Protein AF-A0A1V6TM60-F1 (afdb_monomer_lite)

Foldseek 3Di:
DQQQEQDPLCVPDPVSVVVSVVFKDFDDPVLCVPQWFAFDWDWPVPPDNDPIGMDRAEPDEQEAPDDPPGDIDGDDLDIDPLSNSLSVRVSHDDAYEYEPVVLPDPSDDPVSSVVSVVSGPHYWYWDDKDWAFDDPVLLVVLVLFDDDDPATEEEEEQVPVVSVVSVVVSSVVVQVVVVVVVVVPDPDDDPDDDPPPDDDDDDDDDPHTRTYIYTYTDD

Radius of gyration: 20.43 Å; chains: 1; bounding box: 42×54×55 Å

pLDDT: mean 70.81, std 20.9, range [24.59, 94.81]

Secondary structure (DSSP, 8-state):
--TTSPPGGGGT-HHHHHHHHTTEEPPPGGGGTTPPPPPPEE-TT-S---SS--EETTT---EE---TTS--EE--SSS-HHHHHHHHHHT-SSPPEEEHHHHTSTTS-HHHHHHHHHH-S--EEEEEEEEEEE-HHHHHHH----EETTEEEEEEETT-HHHHHHHHHHHHHHHHHHHHHHHTT--S------SS----------TT-EEEEEEEEE-

Sequence (219 aa):
MQNGLPPVITRVCQESRNIAFESGRIPPEDFYDDLPDDVDWMCATIDDVPDRFWIDFKRGSALLNWLPHYEAIYESCSGSSLAVFAWQSRQVVGTPSIMGGWFSQDYDPEKERFDVLYQMPSCWVIMHVFIIHASSRETAQSGLFGLLGDAPVQILPLSDQEKINAIYKFADQLSSSDCLERLSQNHSTCNSKTILSTKRDRKGYCRQCIRLLCFVFVY

Organism: NCBI:txid303698

Structure (mmCIF, N/CA/C/O backbone):
data_AF-A0A1V6TM60-F1
#
_entry.id   AF-A0A1V6TM60-F1
#
loop_
_atom_site.group_PDB
_atom_site.id
_atom_site.type_symbol
_atom_site.label_atom_id
_atom_site.label_alt_id
_atom_site.label_comp_id
_atom_site.label_asym_id
_atom_site.label_entity_id
_atom_site.label_seq_id
_atom_site.pdbx_PDB_ins_code
_atom_site.Cartn_x
_atom_site.Cartn_y
_atom_site.Cartn_z
_atom_site.occupancy
_atom_site.B_iso_or_equiv
_atom_site.auth_seq_id
_atom_site.auth_comp_id
_atom_site.auth_asym_id
_atom_site.auth_atom_id
_atom_site.pdbx_PDB_model_num
ATOM 1 N N . MET A 1 1 ? 13.016 -0.263 13.537 1.00 37.91 1 MET A N 1
ATOM 2 C CA . MET A 1 1 ? 12.183 -1.469 13.312 1.00 37.91 1 MET A CA 1
ATOM 3 C C . MET A 1 1 ? 12.573 -1.947 11.924 1.00 37.91 1 MET A C 1
ATOM 5 O O . MET A 1 1 ? 12.373 -1.188 10.992 1.00 37.91 1 MET A O 1
ATOM 9 N N . GLN A 1 2 ? 13.262 -3.083 11.779 1.00 52.88 2 GLN A N 1
ATOM 10 C CA . GLN A 1 2 ? 13.742 -3.529 10.461 1.00 52.88 2 GLN A CA 1
ATOM 11 C C . GLN A 1 2 ? 12.601 -4.237 9.718 1.00 52.88 2 GLN A C 1
ATOM 13 O O . GLN A 1 2 ? 12.445 -5.451 9.823 1.00 52.88 2 GLN A O 1
ATOM 18 N N . ASN A 1 3 ? 11.778 -3.462 9.007 1.00 62.16 3 ASN A N 1
ATOM 19 C CA . ASN A 1 3 ? 10.611 -3.970 8.271 1.00 62.16 3 ASN A CA 1
ATOM 20 C C . ASN A 1 3 ? 10.981 -4.832 7.049 1.00 62.16 3 ASN A C 1
ATOM 22 O O . ASN A 1 3 ? 10.112 -5.499 6.503 1.00 62.16 3 ASN A O 1
ATOM 26 N N . GLY A 1 4 ? 12.256 -4.848 6.644 1.00 71.44 4 GLY A N 1
ATOM 27 C CA . GLY A 1 4 ? 12.755 -5.688 5.550 1.00 71.44 4 GLY A CA 1
ATOM 28 C C . GLY A 1 4 ? 13.088 -7.130 5.947 1.00 71.44 4 GLY A C 1
ATOM 29 O O . GLY A 1 4 ? 13.439 -7.927 5.085 1.00 71.44 4 GLY A O 1
ATOM 30 N N . LEU A 1 5 ? 13.006 -7.500 7.229 1.00 81.88 5 LEU A N 1
ATOM 31 C CA . LEU A 1 5 ? 13.300 -8.864 7.678 1.00 81.88 5 LEU A CA 1
ATOM 32 C C . LEU A 1 5 ? 12.061 -9.774 7.637 1.00 81.88 5 LEU A C 1
ATOM 34 O O . LEU A 1 5 ? 10.934 -9.280 7.696 1.00 81.88 5 LEU A O 1
ATOM 38 N N . PRO A 1 6 ? 12.246 -11.112 7.619 1.00 85.75 6 PRO A N 1
ATOM 39 C CA . PRO A 1 6 ? 11.135 -12.042 7.769 1.00 85.75 6 PRO A CA 1
ATOM 40 C C . PRO A 1 6 ? 10.302 -11.726 9.022 1.00 85.75 6 PRO A C 1
ATOM 42 O O . PRO A 1 6 ? 10.875 -11.376 10.065 1.00 85.75 6 PRO A O 1
ATOM 45 N N . PRO A 1 7 ? 8.967 -11.892 8.970 1.00 85.56 7 PRO A N 1
ATOM 46 C CA . PRO A 1 7 ? 8.091 -11.541 10.080 1.00 85.56 7 PRO A CA 1
ATOM 47 C C . PRO A 1 7 ? 8.461 -12.331 11.338 1.00 85.56 7 PRO A C 1
ATOM 49 O O . PRO A 1 7 ? 8.860 -13.494 11.256 1.00 85.56 7 PRO A O 1
ATOM 52 N N . VAL A 1 8 ? 8.292 -11.726 12.520 1.00 86.94 8 VAL A N 1
ATOM 53 C CA . VAL A 1 8 ? 8.709 -12.302 13.819 1.00 86.94 8 VAL A CA 1
ATOM 54 C C . VAL A 1 8 ? 8.177 -13.724 14.034 1.00 86.94 8 VAL A C 1
ATOM 56 O O . VAL A 1 8 ? 8.869 -14.560 14.614 1.00 86.94 8 VAL A O 1
ATOM 59 N N . ILE A 1 9 ? 6.991 -14.031 13.498 1.00 85.81 9 ILE A N 1
ATOM 60 C CA . ILE A 1 9 ? 6.360 -15.356 13.571 1.00 85.81 9 ILE A CA 1
ATOM 61 C C . ILE A 1 9 ? 7.250 -16.489 13.017 1.00 85.81 9 ILE A C 1
ATOM 63 O O . ILE A 1 9 ? 7.205 -17.609 13.522 1.00 85.81 9 ILE A O 1
ATOM 67 N N . THR A 1 10 ? 8.148 -16.191 12.069 1.00 88.56 10 THR A N 1
ATOM 68 C CA . THR A 1 10 ? 9.129 -17.147 11.508 1.00 88.56 10 THR A CA 1
ATOM 69 C C . THR A 1 10 ? 10.135 -17.674 12.540 1.00 88.56 10 THR A C 1
ATOM 71 O O . THR A 1 10 ? 10.786 -18.703 12.319 1.00 88.56 10 THR A O 1
ATOM 74 N N . ARG A 1 11 ? 10.282 -16.980 13.675 1.00 89.50 11 ARG A N 1
ATOM 75 C CA . ARG A 1 11 ? 11.230 -17.312 14.748 1.00 89.50 11 ARG A CA 1
ATOM 76 C C . ARG A 1 11 ? 10.605 -18.139 15.873 1.00 89.50 11 ARG A C 1
ATOM 78 O O . ARG A 1 11 ? 11.338 -18.594 16.740 1.00 89.50 11 ARG A O 1
ATOM 85 N N . VAL A 1 12 ? 9.286 -18.345 15.861 1.00 92.69 12 VAL A N 1
ATOM 86 C CA . VAL A 1 12 ? 8.558 -18.990 16.968 1.00 92.69 12 VAL A CA 1
ATOM 87 C C . VAL A 1 12 ? 8.724 -20.512 16.947 1.00 92.69 12 VAL A C 1
ATOM 89 O O . VAL A 1 12 ? 9.211 -21.095 17.910 1.00 92.69 12 VAL A O 1
ATOM 92 N N . CYS A 1 13 ? 8.339 -21.167 15.851 1.00 93.88 13 CYS A N 1
ATOM 93 C CA . CYS A 1 13 ? 8.455 -22.616 15.678 1.00 93.88 13 CYS A CA 1
ATOM 94 C C . CYS A 1 13 ? 8.576 -22.983 14.191 1.00 93.88 13 CYS A C 1
ATOM 96 O O . CYS A 1 13 ? 8.426 -22.130 13.313 1.00 93.88 13 CYS A O 1
ATOM 98 N N . GLN A 1 14 ? 8.862 -24.256 13.902 1.00 92.81 14 GLN A N 1
ATOM 99 C CA . GLN A 1 14 ? 9.009 -24.741 12.527 1.00 92.81 14 GLN A CA 1
ATOM 100 C C . GLN A 1 14 ? 7.717 -24.592 11.714 1.00 92.81 14 GLN A C 1
ATOM 102 O O . GLN A 1 14 ? 7.779 -24.213 10.552 1.00 92.81 14 GLN A O 1
ATOM 107 N N . GLU A 1 15 ? 6.559 -24.856 12.317 1.00 94.81 15 GLU A N 1
ATOM 108 C CA . GLU A 1 15 ? 5.266 -24.787 11.630 1.00 94.81 15 GLU A CA 1
ATOM 109 C C . GLU A 1 15 ? 4.930 -23.352 11.215 1.00 94.81 15 GLU A C 1
ATOM 111 O O . GLU A 1 15 ? 4.738 -23.080 10.035 1.00 94.81 15 GLU A O 1
ATOM 116 N N . SER A 1 16 ? 5.011 -22.403 12.151 1.00 91.44 16 SER A N 1
ATOM 117 C CA . SER A 1 16 ? 4.873 -20.967 11.881 1.00 91.44 16 SER A CA 1
ATOM 118 C C . SER A 1 16 ? 5.834 -20.461 10.807 1.00 91.44 16 SER A C 1
ATOM 120 O O . SER A 1 16 ? 5.474 -19.621 9.981 1.00 91.44 16 SER A O 1
ATOM 122 N N . ARG A 1 17 ? 7.068 -20.975 10.809 1.00 92.75 17 ARG A N 1
ATOM 123 C CA . ARG A 1 17 ? 8.041 -20.682 9.761 1.00 92.75 17 ARG A CA 1
ATOM 124 C C . ARG A 1 17 ? 7.557 -21.214 8.421 1.00 92.75 17 ARG A C 1
ATOM 126 O O . ARG A 1 17 ? 7.477 -20.435 7.486 1.00 92.75 17 ARG A O 1
ATOM 133 N N . ASN A 1 18 ? 7.186 -22.487 8.332 1.00 92.56 18 ASN A N 1
ATOM 134 C CA . ASN A 1 18 ? 6.694 -23.073 7.088 1.00 92.56 18 ASN A CA 1
ATOM 135 C C . ASN A 1 18 ? 5.533 -22.248 6.511 1.00 92.56 18 ASN A C 1
ATOM 137 O O . ASN A 1 18 ? 5.613 -21.863 5.351 1.00 92.56 18 ASN A O 1
ATOM 141 N N . ILE A 1 19 ? 4.554 -21.861 7.338 1.00 91.06 19 ILE A N 1
ATOM 142 C CA . ILE A 1 19 ? 3.425 -21.016 6.917 1.00 91.06 19 ILE A CA 1
ATOM 143 C C . ILE A 1 19 ? 3.886 -19.662 6.362 1.00 91.06 19 ILE A C 1
ATOM 145 O O . ILE A 1 19 ? 3.432 -19.243 5.303 1.00 91.06 19 ILE A O 1
ATOM 149 N N . ALA A 1 20 ? 4.795 -18.958 7.042 1.00 90.38 20 ALA A N 1
ATOM 150 C CA . ALA A 1 20 ? 5.298 -17.679 6.538 1.00 90.38 20 ALA A CA 1
ATOM 151 C C . ALA A 1 20 ? 6.069 -17.839 5.212 1.00 90.38 20 ALA A C 1
ATOM 153 O O . ALA A 1 20 ? 5.946 -17.009 4.313 1.00 90.38 20 ALA A O 1
ATOM 154 N N . PHE A 1 21 ? 6.833 -18.924 5.070 1.00 92.88 21 PHE A N 1
ATOM 155 C CA . PHE A 1 21 ? 7.609 -19.221 3.864 1.00 92.88 21 PHE A CA 1
ATOM 156 C C . PHE A 1 21 ? 6.763 -19.779 2.700 1.00 92.88 21 PHE A C 1
ATOM 158 O O . PHE A 1 21 ? 7.248 -19.843 1.572 1.00 92.88 21 PHE A O 1
ATOM 165 N N . GLU A 1 22 ? 5.490 -20.135 2.917 1.00 92.31 22 GLU A N 1
ATOM 166 C CA . GLU A 1 22 ? 4.558 -20.479 1.830 1.00 92.31 22 GLU A CA 1
ATOM 167 C C . GLU A 1 22 ? 4.214 -19.281 0.935 1.00 92.31 22 GLU A C 1
ATOM 169 O O . GLU A 1 22 ? 3.792 -19.466 -0.216 1.00 92.31 22 GLU A O 1
ATOM 174 N N . SER A 1 23 ? 4.316 -18.061 1.469 1.00 90.44 23 SER A N 1
ATOM 175 C CA . SER A 1 23 ? 3.951 -16.827 0.772 1.00 90.44 23 SER A CA 1
ATOM 176 C C . SER A 1 23 ? 5.108 -15.853 0.615 1.00 90.44 23 SER A C 1
ATOM 178 O O . SER A 1 23 ? 5.132 -15.136 -0.386 1.00 90.44 23 SER A O 1
ATOM 180 N N . GLY A 1 24 ? 6.072 -15.847 1.539 1.00 92.81 24 GLY A N 1
ATOM 181 C CA . GLY A 1 24 ? 7.194 -14.925 1.480 1.00 92.81 24 GLY A CA 1
ATOM 182 C C . GLY A 1 24 ? 8.575 -15.560 1.503 1.00 92.81 24 GLY A C 1
ATOM 183 O O . GLY A 1 24 ? 8.768 -16.705 1.908 1.00 92.81 24 GLY A O 1
ATOM 184 N N . ARG A 1 25 ? 9.551 -14.792 1.024 1.00 92.75 25 ARG A N 1
ATOM 185 C CA . ARG A 1 25 ? 10.982 -15.117 1.066 1.00 92.75 25 ARG A CA 1
ATOM 186 C C . ARG A 1 25 ? 11.809 -13.853 0.864 1.00 92.75 25 ARG A C 1
ATOM 188 O O . ARG A 1 25 ? 11.299 -12.848 0.379 1.00 92.75 25 ARG A O 1
ATOM 195 N N . ILE A 1 26 ? 13.092 -13.929 1.200 1.00 91.12 26 ILE A N 1
ATOM 196 C CA . ILE A 1 26 ? 14.086 -12.983 0.684 1.00 91.12 26 ILE A CA 1
ATOM 197 C C . ILE A 1 26 ? 14.436 -13.457 -0.736 1.00 91.12 26 ILE A C 1
ATOM 199 O O . ILE A 1 26 ? 14.842 -14.617 -0.876 1.00 91.12 26 ILE A O 1
ATOM 203 N N . PRO A 1 27 ? 14.225 -12.642 -1.783 1.00 91.25 27 PRO A N 1
ATOM 204 C CA . PRO A 1 27 ? 14.571 -13.026 -3.146 1.00 91.25 27 PRO A CA 1
ATOM 205 C C . PRO A 1 27 ? 16.082 -13.262 -3.327 1.00 91.25 27 PRO A C 1
ATOM 207 O O . PRO A 1 27 ? 16.893 -12.713 -2.571 1.00 91.25 27 PRO A O 1
ATOM 210 N N . PRO A 1 28 ? 16.477 -14.098 -4.303 1.00 91.12 28 PRO A N 1
ATOM 211 C CA . PRO A 1 28 ? 17.874 -14.210 -4.715 1.00 91.12 28 PRO A CA 1
ATOM 212 C C . PRO A 1 28 ? 18.365 -12.905 -5.371 1.00 91.12 28 PRO A C 1
ATOM 214 O O . PRO A 1 28 ? 17.596 -11.973 -5.566 1.00 91.12 28 PRO A O 1
ATOM 217 N N . GLU A 1 29 ? 19.663 -12.808 -5.649 1.00 88.81 29 GLU A N 1
ATOM 218 C CA . GLU A 1 29 ? 20.294 -11.573 -6.146 1.00 88.81 29 GLU A CA 1
ATOM 219 C C . GLU A 1 29 ? 19.827 -11.179 -7.549 1.00 88.81 29 GLU A C 1
ATOM 221 O O . GLU A 1 29 ? 19.481 -10.028 -7.777 1.00 88.81 29 GLU A O 1
ATOM 226 N N . ASP A 1 30 ? 19.714 -12.169 -8.432 1.00 91.38 30 ASP A N 1
ATOM 227 C CA . ASP A 1 30 ? 19.253 -12.043 -9.819 1.00 91.38 30 ASP A CA 1
ATOM 228 C C . ASP A 1 30 ? 17.802 -11.558 -9.936 1.00 91.38 30 ASP A C 1
ATOM 230 O O . ASP A 1 30 ? 17.375 -11.077 -10.982 1.00 91.38 30 ASP A O 1
ATOM 234 N N . PHE A 1 31 ? 17.026 -11.642 -8.851 1.00 91.31 31 PHE A N 1
ATOM 235 C CA . PHE A 1 31 ? 15.686 -11.065 -8.798 1.00 91.31 31 PHE A CA 1
ATOM 236 C C . PHE A 1 31 ? 15.689 -9.546 -8.995 1.00 91.31 31 PHE A C 1
ATOM 238 O O . PHE A 1 31 ? 14.677 -9.002 -9.418 1.00 91.31 31 PHE A O 1
ATOM 245 N N . TYR A 1 32 ? 16.789 -8.870 -8.662 1.00 89.12 32 TYR A N 1
ATOM 246 C CA . TYR A 1 32 ? 16.905 -7.416 -8.722 1.00 89.12 32 TYR A CA 1
ATOM 247 C C . TYR A 1 32 ? 17.620 -6.929 -9.992 1.00 89.12 32 TYR A C 1
ATOM 249 O O . TYR A 1 32 ? 17.844 -5.731 -10.128 1.00 89.12 32 TYR A O 1
ATOM 257 N N . ASP A 1 33 ? 17.954 -7.822 -10.932 1.00 90.44 33 ASP A N 1
ATOM 258 C CA . ASP A 1 33 ? 18.679 -7.473 -12.164 1.00 90.44 33 ASP A CA 1
ATOM 259 C C . ASP A 1 33 ? 17.901 -6.494 -13.064 1.00 90.44 33 ASP A C 1
ATOM 261 O O . ASP A 1 33 ? 18.501 -5.762 -13.852 1.00 90.44 33 ASP A O 1
ATOM 265 N N . ASP A 1 34 ? 16.568 -6.479 -12.965 1.00 90.44 34 ASP A N 1
ATOM 266 C CA . ASP A 1 34 ? 15.678 -5.572 -13.697 1.00 90.44 34 ASP A CA 1
ATOM 267 C C . ASP A 1 34 ? 15.100 -4.442 -12.825 1.00 90.44 34 ASP A C 1
ATOM 269 O O . ASP A 1 34 ? 14.206 -3.717 -13.276 1.00 90.44 34 ASP A O 1
ATOM 273 N N . LEU A 1 35 ? 15.597 -4.284 -11.591 1.00 90.06 35 LEU A N 1
ATOM 274 C CA . LEU A 1 35 ? 15.213 -3.193 -10.701 1.00 90.06 35 LEU A CA 1
ATOM 275 C C . LEU A 1 35 ? 15.661 -1.853 -11.318 1.00 90.06 35 LEU A C 1
ATOM 277 O O . LEU A 1 35 ? 16.852 -1.678 -11.583 1.00 90.06 35 LEU A O 1
ATOM 281 N N . PRO A 1 36 ? 14.745 -0.893 -11.545 1.00 89.12 36 PRO A N 1
ATOM 282 C CA . PRO A 1 36 ? 15.122 0.444 -11.992 1.00 89.12 36 PRO A CA 1
ATOM 283 C C . PRO A 1 36 ? 15.988 1.164 -10.956 1.00 89.12 36 PRO A C 1
ATOM 285 O O . PRO A 1 36 ? 15.847 0.923 -9.758 1.00 89.12 36 PRO A O 1
ATOM 288 N N . ASP A 1 37 ? 16.815 2.106 -11.410 1.00 87.00 37 ASP A N 1
ATOM 289 C CA . ASP A 1 37 ? 17.551 2.988 -10.506 1.00 87.00 37 ASP A CA 1
ATOM 290 C C . ASP A 1 37 ? 16.563 3.773 -9.628 1.00 87.00 37 ASP A C 1
ATOM 292 O O . ASP A 1 37 ? 15.721 4.526 -10.135 1.00 87.00 37 ASP A O 1
ATOM 296 N N . ASP A 1 38 ? 16.654 3.590 -8.309 1.00 83.06 38 ASP A N 1
ATOM 297 C CA . ASP A 1 38 ? 15.879 4.383 -7.357 1.00 83.06 38 ASP A CA 1
ATOM 298 C C . ASP A 1 38 ? 16.459 5.797 -7.256 1.00 83.06 38 ASP A C 1
ATOM 300 O O . ASP A 1 38 ? 17.639 6.040 -7.524 1.00 83.06 38 ASP A O 1
ATOM 304 N N . VAL A 1 39 ? 15.614 6.737 -6.850 1.00 79.00 39 VAL A N 1
ATOM 305 C CA . VAL A 1 39 ? 16.086 8.051 -6.411 1.00 79.00 39 VAL A CA 1
ATOM 306 C C . VAL A 1 39 ? 16.901 7.898 -5.135 1.00 79.00 39 VAL A C 1
ATOM 308 O O . VAL A 1 39 ? 16.674 6.987 -4.345 1.00 79.00 39 VAL A O 1
ATOM 311 N N . ASP A 1 40 ? 17.847 8.799 -4.904 1.00 78.12 40 ASP A N 1
ATOM 312 C CA . ASP A 1 40 ? 18.541 8.819 -3.619 1.00 78.12 40 ASP A CA 1
ATOM 313 C C . ASP A 1 40 ? 17.594 9.427 -2.583 1.00 78.12 40 ASP A C 1
ATOM 315 O O . ASP A 1 40 ? 17.155 10.577 -2.729 1.00 78.12 40 ASP A O 1
ATOM 319 N N . TRP A 1 41 ? 17.215 8.647 -1.573 1.00 76.25 41 TRP A N 1
ATOM 320 C CA . TRP A 1 41 ? 16.312 9.100 -0.525 1.00 76.25 41 TRP A CA 1
ATOM 321 C C . TRP A 1 41 ? 16.706 8.571 0.843 1.00 76.25 41 TRP A C 1
ATOM 323 O O . TRP A 1 41 ? 17.168 7.444 1.012 1.00 76.25 41 TRP A O 1
ATOM 333 N N . MET A 1 42 ? 16.447 9.392 1.856 1.00 68.44 42 MET A N 1
ATOM 334 C CA . MET A 1 42 ? 16.640 9.032 3.253 1.00 68.44 42 MET A CA 1
ATOM 335 C C . MET A 1 42 ? 15.312 9.055 4.000 1.00 68.44 42 MET A C 1
ATOM 337 O O . MET A 1 42 ? 14.474 9.941 3.815 1.00 68.44 42 MET A O 1
ATOM 341 N N . CYS A 1 43 ? 15.127 8.103 4.914 1.00 67.00 43 CYS A N 1
ATOM 342 C CA . CYS A 1 43 ? 14.002 8.104 5.841 1.00 67.00 43 CYS A CA 1
ATOM 343 C C . CYS A 1 43 ? 14.469 7.794 7.258 1.00 67.00 43 CYS A C 1
ATOM 345 O O . CYS A 1 43 ? 15.155 6.808 7.503 1.00 67.00 43 CYS A O 1
ATOM 347 N N . ALA A 1 44 ? 13.980 8.574 8.223 1.00 61.28 44 ALA A N 1
ATOM 348 C CA . ALA A 1 44 ? 14.315 8.451 9.644 1.00 61.28 44 ALA A CA 1
ATOM 349 C C . ALA A 1 44 ? 13.903 7.116 10.305 1.00 61.28 44 ALA A C 1
ATOM 351 O O . ALA A 1 44 ? 14.058 6.954 11.515 1.00 61.28 44 ALA A O 1
ATOM 352 N N . THR A 1 45 ? 13.295 6.189 9.560 1.00 57.44 45 THR A N 1
ATOM 353 C CA . THR A 1 45 ? 12.897 4.866 10.068 1.00 57.44 45 THR A CA 1
ATOM 354 C C . THR A 1 45 ? 13.729 3.721 9.509 1.00 57.44 45 THR A C 1
ATOM 356 O O . THR A 1 45 ? 13.577 2.591 9.987 1.00 57.44 45 THR A O 1
ATOM 359 N N . ILE A 1 46 ? 14.612 4.006 8.550 1.00 60.12 46 ILE A N 1
ATOM 360 C CA . ILE A 1 46 ? 15.463 3.017 7.906 1.00 60.12 46 ILE A CA 1
ATOM 361 C C . ILE A 1 46 ? 16.913 3.492 8.022 1.00 60.12 46 ILE A C 1
ATOM 363 O O . ILE A 1 46 ? 17.411 4.205 7.164 1.00 60.12 46 ILE A O 1
ATOM 367 N N . ASP A 1 47 ? 17.565 3.109 9.121 1.00 52.09 47 ASP A N 1
ATOM 368 C CA . ASP A 1 47 ? 18.987 3.408 9.354 1.00 52.09 47 ASP A CA 1
ATOM 369 C C . ASP A 1 47 ? 19.921 2.467 8.563 1.00 52.09 47 ASP A C 1
ATOM 371 O O . ASP A 1 47 ? 21.083 2.791 8.372 1.00 52.09 47 ASP A O 1
ATOM 375 N N . ASP A 1 48 ? 19.404 1.329 8.083 1.00 53.38 48 ASP A N 1
ATOM 376 C CA . ASP A 1 48 ? 20.090 0.349 7.234 1.00 53.38 48 ASP A CA 1
ATOM 377 C C . ASP A 1 48 ? 19.016 -0.341 6.377 1.00 53.38 48 ASP A C 1
ATOM 379 O O . ASP A 1 48 ? 18.273 -1.193 6.886 1.00 53.38 48 ASP A O 1
ATOM 383 N N . VAL A 1 49 ? 18.864 0.036 5.103 1.00 54.09 49 VAL A N 1
ATOM 384 C CA . VAL A 1 49 ? 18.088 -0.788 4.163 1.00 54.09 49 VAL A CA 1
ATOM 385 C C . VAL A 1 49 ? 18.947 -2.032 3.926 1.00 54.09 49 VAL A C 1
ATOM 387 O O . VAL A 1 49 ? 20.040 -1.892 3.385 1.00 54.09 49 VAL A O 1
ATOM 390 N N . PRO A 1 50 ? 18.549 -3.247 4.342 1.00 56.78 50 PRO A N 1
ATOM 391 C CA . PRO A 1 50 ? 19.262 -4.420 3.864 1.00 56.78 50 PRO A CA 1
ATOM 392 C C . PRO A 1 50 ? 19.113 -4.465 2.340 1.00 56.78 50 PRO A C 1
ATOM 394 O O . PRO A 1 50 ? 17.991 -4.339 1.850 1.00 56.78 50 PRO A O 1
ATOM 397 N N . ASP A 1 51 ? 20.210 -4.716 1.614 1.00 65.19 51 ASP A N 1
ATOM 398 C CA . ASP A 1 51 ? 20.236 -4.856 0.142 1.00 65.19 51 ASP A CA 1
ATOM 399 C C . ASP A 1 51 ? 19.165 -5.826 -0.391 1.00 65.19 51 ASP A C 1
ATOM 401 O O . ASP A 1 51 ? 18.838 -5.843 -1.573 1.00 65.19 51 ASP A O 1
ATOM 405 N N . ARG A 1 52 ? 18.615 -6.675 0.489 1.00 74.81 52 ARG A N 1
ATOM 406 C CA . ARG A 1 52 ? 17.518 -7.592 0.202 1.00 74.81 52 ARG A CA 1
ATOM 407 C C . ARG A 1 52 ? 16.492 -7.552 1.320 1.00 74.81 52 ARG A C 1
ATOM 409 O O . ARG A 1 52 ? 16.820 -7.704 2.499 1.00 74.81 52 ARG A O 1
ATOM 416 N N . PHE A 1 53 ? 15.231 -7.438 0.934 1.00 84.38 53 PHE A N 1
ATOM 417 C CA . PHE A 1 53 ? 14.102 -7.435 1.852 1.00 84.38 53 PHE A CA 1
ATOM 418 C C . PHE A 1 53 ? 13.203 -8.650 1.630 1.00 84.38 53 PHE A C 1
ATOM 420 O O . PHE A 1 53 ? 13.100 -9.207 0.539 1.00 84.38 53 PHE A O 1
ATOM 427 N N . TRP A 1 54 ? 12.549 -9.082 2.704 1.00 88.75 54 TRP A N 1
ATOM 428 C CA . TRP A 1 54 ? 11.504 -10.089 2.662 1.00 88.75 54 TRP A CA 1
ATOM 429 C C . TRP A 1 54 ? 10.306 -9.574 1.863 1.00 88.75 54 TRP A C 1
ATOM 431 O O . TRP A 1 54 ? 9.737 -8.533 2.189 1.00 88.75 54 TRP A O 1
ATOM 441 N N . ILE A 1 55 ? 9.883 -10.341 0.860 1.00 90.31 55 ILE A N 1
ATOM 442 C CA . ILE A 1 55 ? 8.686 -10.066 0.063 1.00 90.31 55 ILE A CA 1
ATOM 443 C C . ILE A 1 55 ? 7.677 -11.175 0.326 1.00 90.31 55 ILE A C 1
ATOM 445 O O . ILE A 1 55 ? 8.012 -12.350 0.193 1.00 90.31 55 ILE A O 1
ATOM 449 N N . ASP A 1 56 ? 6.441 -10.808 0.676 1.00 91.62 56 ASP A N 1
ATOM 450 C CA . ASP A 1 56 ? 5.295 -11.719 0.629 1.00 91.62 56 ASP A CA 1
ATOM 451 C C . ASP A 1 56 ? 4.596 -11.572 -0.727 1.00 91.62 56 ASP A C 1
ATOM 453 O O . ASP A 1 56 ? 3.870 -10.612 -0.970 1.00 91.62 56 ASP A O 1
ATOM 457 N N . PHE A 1 57 ? 4.806 -12.535 -1.618 1.00 91.62 57 PHE A N 1
ATOM 458 C CA . PHE A 1 57 ? 4.310 -12.485 -2.994 1.00 91.62 57 PHE A CA 1
ATOM 459 C C . PHE A 1 57 ? 2.788 -12.651 -3.076 1.00 91.62 57 PHE A C 1
ATOM 461 O O . PHE A 1 57 ? 2.164 -12.180 -4.021 1.00 91.62 57 PHE A O 1
ATOM 468 N N . LYS A 1 58 ? 2.168 -13.323 -2.096 1.00 90.81 58 LYS A N 1
ATOM 469 C CA . LYS A 1 58 ? 0.731 -13.647 -2.134 1.00 90.81 58 LYS A CA 1
ATOM 470 C C . LYS A 1 58 ? -0.134 -12.611 -1.430 1.00 90.81 58 LYS A C 1
ATOM 472 O O . LYS A 1 58 ? -1.336 -12.566 -1.680 1.00 90.81 58 LYS A O 1
ATOM 477 N N . ARG A 1 59 ? 0.442 -11.852 -0.500 1.00 86.62 59 ARG A N 1
ATOM 478 C CA . ARG A 1 59 ? -0.299 -10.942 0.387 1.00 86.62 59 ARG A CA 1
ATOM 479 C C . ARG A 1 59 ? 0.306 -9.549 0.469 1.00 86.62 59 ARG A C 1
ATOM 481 O O . ARG A 1 59 ? -0.351 -8.652 0.988 1.00 86.62 59 ARG A O 1
ATOM 488 N N . GLY A 1 60 ? 1.545 -9.376 0.018 1.00 87.19 60 GLY A N 1
ATOM 489 C CA . GLY A 1 60 ? 2.215 -8.086 0.023 1.00 87.19 60 GLY A CA 1
ATOM 490 C C . GLY A 1 60 ? 1.496 -7.078 -0.866 1.00 87.19 60 GLY A C 1
ATOM 491 O O . GLY A 1 60 ? 0.803 -7.445 -1.812 1.00 87.19 60 GLY A O 1
ATOM 492 N N . SER A 1 61 ? 1.676 -5.803 -0.550 1.00 87.06 61 SER A N 1
ATOM 493 C CA . SER A 1 61 ? 1.303 -4.678 -1.399 1.00 87.06 61 SER A CA 1
ATOM 494 C C . SER A 1 61 ? 2.462 -3.686 -1.399 1.00 87.06 61 SER A C 1
ATOM 496 O O . SER A 1 61 ? 3.160 -3.548 -0.390 1.00 87.06 61 SER A O 1
ATOM 498 N N . ALA A 1 62 ? 2.677 -3.029 -2.535 1.00 87.44 62 ALA A N 1
ATOM 499 C CA . ALA A 1 62 ? 3.618 -1.931 -2.651 1.00 87.44 62 ALA A CA 1
ATOM 500 C C . ALA A 1 62 ? 2.944 -0.636 -2.183 1.00 87.44 62 ALA A C 1
ATOM 502 O O . ALA A 1 62 ? 1.823 -0.316 -2.588 1.00 87.44 62 ALA A O 1
ATOM 503 N N . LEU A 1 63 ? 3.634 0.118 -1.329 1.00 84.56 63 LEU A N 1
ATOM 504 C CA . LEU A 1 63 ? 3.120 1.353 -0.744 1.00 84.56 63 LEU A CA 1
ATOM 505 C C . LEU A 1 63 ? 4.129 2.476 -0.974 1.00 84.56 63 LEU A C 1
ATOM 507 O O . LEU A 1 63 ? 5.247 2.396 -0.468 1.00 84.56 63 LEU A O 1
ATOM 511 N N . LEU A 1 64 ? 3.723 3.535 -1.675 1.00 82.69 64 LEU A N 1
ATOM 512 C CA . LEU A 1 64 ? 4.546 4.729 -1.862 1.00 82.69 64 LEU A CA 1
ATOM 513 C C . LEU A 1 64 ? 4.053 5.878 -0.967 1.00 82.69 64 LEU A C 1
ATOM 515 O O . LEU A 1 64 ? 2.962 6.424 -1.152 1.00 82.69 64 LEU A O 1
ATOM 519 N N . ASN A 1 65 ? 4.894 6.214 0.018 1.00 68.50 65 ASN A N 1
ATOM 520 C CA . ASN A 1 65 ? 4.803 7.334 0.968 1.00 68.50 65 ASN A CA 1
ATOM 521 C C . ASN A 1 65 ? 3.507 7.466 1.777 1.00 68.50 65 ASN A C 1
ATOM 523 O O . ASN A 1 65 ? 2.754 8.428 1.671 1.00 68.50 65 ASN A O 1
ATOM 527 N N . TRP A 1 66 ? 3.311 6.517 2.691 1.00 68.19 66 TRP A N 1
ATOM 528 C CA . TRP A 1 66 ? 2.107 6.354 3.513 1.00 68.19 66 TRP A CA 1
ATOM 529 C C . TRP A 1 66 ? 2.030 7.226 4.789 1.00 68.19 66 TRP A C 1
ATOM 531 O O . TRP A 1 66 ? 1.011 7.203 5.480 1.00 68.19 66 TRP A O 1
ATOM 541 N N . LEU A 1 67 ? 3.064 7.992 5.169 1.00 61.16 67 LEU A N 1
ATOM 542 C CA . LEU A 1 67 ? 3.070 8.680 6.474 1.00 61.16 67 LEU A CA 1
ATOM 543 C C . LEU A 1 67 ? 3.237 10.208 6.386 1.00 61.16 67 LEU A C 1
ATOM 545 O O . LEU A 1 67 ? 4.258 10.673 5.894 1.00 61.16 67 LEU A O 1
ATOM 549 N N . PRO A 1 68 ? 2.338 11.008 7.004 1.00 52.12 68 PRO A N 1
ATOM 550 C CA . PRO A 1 68 ? 2.442 12.474 7.002 1.00 52.12 68 PRO A CA 1
ATOM 551 C C . PRO A 1 68 ? 3.613 13.057 7.821 1.00 52.12 68 PRO A C 1
ATOM 553 O O . PRO A 1 68 ? 3.775 14.269 7.855 1.00 52.12 68 PRO A O 1
ATOM 556 N N . HIS A 1 69 ? 4.362 12.233 8.567 1.00 54.38 69 HIS A N 1
ATOM 557 C CA . HIS A 1 69 ? 5.412 12.684 9.506 1.00 54.38 69 HIS A CA 1
ATOM 558 C C . HIS A 1 69 ? 6.772 12.009 9.292 1.00 54.38 69 HIS A C 1
ATOM 560 O O . HIS A 1 69 ? 7.750 12.399 9.929 1.00 54.38 69 HIS A O 1
ATOM 566 N N . TYR A 1 70 ? 6.831 10.994 8.432 1.00 56.53 70 TYR A N 1
ATOM 567 C CA . TYR A 1 70 ? 8.076 10.349 8.027 1.00 56.53 70 TYR A CA 1
ATOM 568 C C . TYR A 1 70 ? 8.285 10.705 6.565 1.00 56.53 70 TYR A C 1
ATOM 570 O O . TYR A 1 70 ? 8.119 9.876 5.678 1.00 56.53 70 TYR A O 1
ATOM 578 N N . GLU A 1 71 ? 8.526 11.995 6.347 1.00 58.31 71 GLU A N 1
ATOM 579 C CA . GLU A 1 71 ? 8.899 12.529 5.047 1.00 58.31 71 GLU A CA 1
ATOM 580 C C . GLU A 1 71 ? 10.164 11.793 4.596 1.00 58.31 71 GLU A C 1
ATOM 582 O O . GLU A 1 71 ? 11.171 11.783 5.311 1.00 58.31 71 GLU A O 1
ATOM 587 N N . ALA A 1 72 ? 10.072 11.102 3.461 1.00 66.25 72 ALA A N 1
ATOM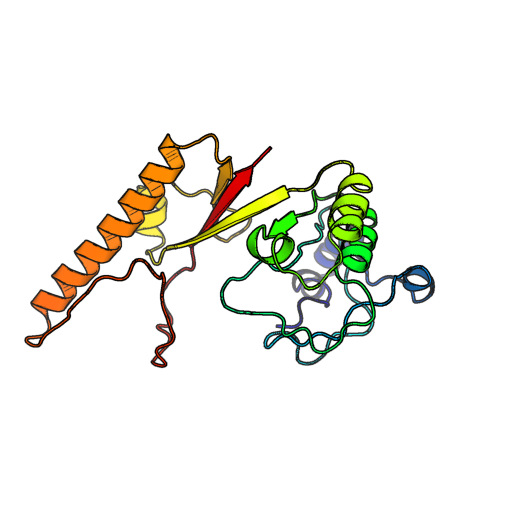 588 C CA . ALA A 1 72 ? 11.255 10.689 2.734 1.00 66.25 72 ALA A CA 1
ATOM 589 C C . ALA A 1 72 ? 11.887 11.967 2.180 1.00 66.25 72 ALA A C 1
ATOM 591 O O . ALA A 1 72 ? 11.219 12.755 1.508 1.00 66.25 72 ALA A O 1
ATOM 592 N N . ILE A 1 73 ? 13.146 12.204 2.530 1.00 69.25 73 ILE A N 1
ATOM 593 C CA . ILE A 1 73 ? 13.910 13.308 1.964 1.00 69.25 73 ILE A CA 1
ATOM 594 C C . ILE A 1 73 ? 14.560 12.758 0.708 1.00 69.25 73 ILE A C 1
ATOM 596 O O . ILE A 1 73 ? 15.417 11.886 0.800 1.00 69.25 73 ILE A O 1
ATOM 600 N N . TYR A 1 74 ? 14.122 13.254 -0.440 1.00 72.25 74 TYR A N 1
ATOM 601 C CA . TYR A 1 74 ? 14.716 12.949 -1.734 1.00 72.25 74 TYR A CA 1
ATOM 602 C C . TYR A 1 74 ? 15.894 13.897 -1.963 1.00 72.25 74 TYR A C 1
ATOM 604 O O . TYR A 1 74 ? 15.716 15.118 -1.960 1.00 72.25 74 TYR A O 1
ATOM 612 N N . GLU A 1 75 ? 17.099 13.345 -2.084 1.00 65.31 75 GLU A N 1
ATOM 613 C CA . GLU A 1 75 ? 18.346 14.114 -2.164 1.00 65.31 75 GLU A CA 1
ATOM 614 C C . GLU A 1 75 ? 18.828 14.317 -3.605 1.00 65.31 75 GLU A C 1
ATOM 616 O O . GLU A 1 75 ? 19.485 15.322 -3.892 1.00 65.31 75 GLU A O 1
ATOM 621 N N . SER A 1 76 ? 18.481 13.411 -4.527 1.00 65.00 76 SER A N 1
ATOM 622 C CA . SER A 1 76 ? 18.928 13.457 -5.923 1.00 65.00 76 SER A CA 1
ATOM 623 C C . SER A 1 76 ? 17.781 13.615 -6.928 1.00 65.00 76 SER A C 1
ATOM 625 O O . SER A 1 76 ? 16.625 13.306 -6.650 1.00 65.00 76 SER A O 1
ATOM 627 N N . CYS A 1 77 ? 18.123 14.098 -8.128 1.00 64.06 77 CYS A N 1
ATOM 628 C CA . CYS A 1 77 ? 17.225 14.149 -9.291 1.00 64.06 77 CYS A CA 1
ATOM 629 C C . CYS A 1 77 ? 17.483 12.996 -10.283 1.00 64.06 77 CYS A C 1
ATOM 631 O O . CYS A 1 77 ? 17.129 13.110 -11.456 1.00 64.06 77 CYS A O 1
ATOM 633 N N . SER A 1 78 ? 18.202 11.949 -9.870 1.00 75.38 78 SER A N 1
ATOM 634 C CA . SER A 1 78 ? 18.540 10.798 -10.716 1.00 75.38 78 SER A CA 1
ATOM 635 C C . SER A 1 78 ? 17.855 9.549 -10.186 1.00 75.38 78 SER A C 1
ATOM 637 O O . SER A 1 78 ? 17.909 9.324 -8.983 1.00 75.38 78 SER A O 1
ATOM 639 N N . GLY A 1 79 ? 17.289 8.737 -11.078 1.00 81.25 79 GLY A N 1
ATOM 640 C CA . GLY A 1 79 ? 16.465 7.584 -10.711 1.00 81.25 79 GLY A CA 1
ATOM 641 C C . GLY A 1 79 ? 14.977 7.932 -10.681 1.00 81.25 79 GLY A C 1
ATOM 642 O O . GLY A 1 79 ? 14.593 9.059 -10.990 1.00 81.25 79 GLY A O 1
ATOM 643 N N . SER A 1 80 ? 14.139 6.950 -10.347 1.00 82.62 80 SER A N 1
ATOM 644 C CA . SER A 1 80 ? 12.684 7.117 -10.294 1.00 82.62 80 SER A CA 1
ATOM 645 C C . SER A 1 80 ? 12.052 6.213 -9.241 1.00 82.62 80 SER A C 1
ATOM 647 O O . SER A 1 80 ? 11.866 5.009 -9.451 1.00 82.62 80 SER A O 1
ATOM 649 N N . SER A 1 81 ? 11.640 6.808 -8.117 1.00 82.56 81 SER A N 1
ATOM 650 C CA . SER A 1 81 ? 10.887 6.075 -7.084 1.00 82.56 81 SER A CA 1
ATOM 651 C C . SER A 1 81 ? 9.560 5.530 -7.611 1.00 82.56 81 SER A C 1
ATOM 653 O O . SER A 1 81 ? 9.087 4.495 -7.142 1.00 82.56 81 SER A O 1
ATOM 655 N N . LEU A 1 82 ? 8.968 6.175 -8.622 1.00 84.06 82 LEU A N 1
ATOM 656 C CA . LEU A 1 82 ? 7.788 5.657 -9.305 1.00 84.06 82 LEU A CA 1
ATOM 657 C C . LEU A 1 82 ? 8.094 4.427 -10.151 1.00 84.06 82 LEU A C 1
ATOM 659 O O . LEU A 1 82 ? 7.300 3.488 -10.139 1.00 84.06 82 LEU A O 1
ATOM 663 N N . ALA A 1 83 ? 9.222 4.396 -10.862 1.00 85.94 83 ALA A N 1
ATOM 664 C CA . ALA A 1 83 ? 9.630 3.212 -11.609 1.00 85.94 83 ALA A CA 1
ATOM 665 C C . ALA A 1 83 ? 9.900 2.031 -10.666 1.00 85.94 83 ALA A C 1
ATOM 667 O O . ALA A 1 83 ? 9.412 0.926 -10.916 1.00 85.94 83 ALA A O 1
ATOM 668 N N . VAL A 1 84 ? 10.591 2.273 -9.547 1.00 87.44 84 VAL A N 1
ATOM 669 C CA . VAL A 1 84 ? 10.820 1.269 -8.494 1.00 87.44 84 VAL A CA 1
ATOM 670 C C . VAL A 1 84 ? 9.502 0.799 -7.881 1.00 87.44 84 VAL A C 1
ATOM 672 O O . VAL A 1 84 ? 9.267 -0.404 -7.764 1.00 87.44 84 VAL A O 1
ATOM 675 N N . PHE A 1 85 ? 8.588 1.720 -7.570 1.00 87.50 85 PHE A N 1
ATOM 676 C CA . PHE A 1 85 ? 7.248 1.391 -7.087 1.00 87.50 85 PHE A CA 1
ATOM 677 C C . PHE A 1 85 ? 6.458 0.545 -8.095 1.00 87.50 85 PHE A C 1
ATOM 679 O O . PHE A 1 85 ? 5.844 -0.456 -7.718 1.00 87.50 85 PHE A O 1
ATOM 686 N N . ALA A 1 86 ? 6.493 0.897 -9.382 1.00 88.75 86 ALA A N 1
ATOM 687 C CA . ALA A 1 86 ? 5.832 0.152 -10.450 1.00 88.75 86 ALA A CA 1
ATOM 688 C C . ALA A 1 86 ? 6.423 -1.249 -10.619 1.00 88.75 86 ALA A C 1
ATOM 690 O O . ALA A 1 86 ? 5.688 -2.208 -10.858 1.00 88.75 86 ALA A O 1
ATOM 691 N N . TRP A 1 87 ? 7.746 -1.374 -10.513 1.00 90.69 87 TRP A N 1
ATOM 692 C CA . TRP A 1 87 ? 8.437 -2.656 -10.526 1.00 90.69 87 TRP A CA 1
ATOM 693 C C . TRP A 1 87 ? 8.015 -3.503 -9.321 1.00 90.69 87 TRP A C 1
ATOM 695 O O . TRP A 1 87 ? 7.540 -4.622 -9.503 1.00 90.69 87 TRP A O 1
ATOM 705 N N . GLN A 1 88 ? 8.059 -2.948 -8.107 1.00 89.25 88 GLN A N 1
ATOM 706 C CA . GLN A 1 88 ? 7.706 -3.659 -6.876 1.00 89.25 88 GLN A CA 1
ATOM 707 C C . GLN A 1 88 ? 6.239 -4.101 -6.868 1.00 89.25 88 GLN A C 1
ATOM 709 O O . GLN A 1 88 ? 5.922 -5.208 -6.433 1.00 89.25 88 GLN A O 1
ATOM 714 N N . SER A 1 89 ? 5.347 -3.269 -7.407 1.00 89.56 89 SER A N 1
ATOM 715 C CA . SER A 1 89 ? 3.919 -3.569 -7.543 1.00 89.56 89 SER A CA 1
ATOM 716 C C . SER A 1 89 ? 3.651 -4.805 -8.406 1.00 89.56 89 SER A C 1
ATOM 718 O O . SER A 1 89 ? 2.676 -5.507 -8.166 1.00 89.56 89 SER A O 1
ATOM 720 N N . ARG A 1 90 ? 4.518 -5.117 -9.382 1.00 90.31 90 ARG A N 1
ATOM 721 C CA . ARG A 1 90 ? 4.398 -6.332 -10.215 1.00 90.31 90 ARG A CA 1
ATOM 722 C C . ARG A 1 90 ? 4.818 -7.602 -9.483 1.00 90.31 90 ARG A C 1
ATOM 724 O O . ARG A 1 90 ? 4.431 -8.693 -9.891 1.00 90.31 90 ARG A O 1
ATOM 731 N N . GLN A 1 91 ? 5.603 -7.464 -8.417 1.00 90.19 91 GLN A N 1
ATOM 732 C CA . GLN A 1 91 ? 6.125 -8.596 -7.656 1.00 90.19 91 GLN A CA 1
ATOM 733 C C . GLN A 1 91 ? 5.121 -9.129 -6.629 1.00 90.19 91 GLN A C 1
ATOM 735 O O . GLN A 1 91 ? 5.330 -10.198 -6.061 1.00 90.19 91 GLN A O 1
ATOM 740 N N . VAL A 1 92 ? 4.039 -8.401 -6.355 1.00 90.69 92 VAL A N 1
ATOM 741 C CA . VAL A 1 92 ? 3.085 -8.733 -5.294 1.00 90.69 92 VAL A CA 1
ATOM 742 C C . VAL A 1 92 ? 1.649 -8.743 -5.811 1.00 90.69 92 VAL A C 1
ATOM 744 O O . VAL A 1 92 ? 1.317 -8.091 -6.793 1.00 90.69 92 VAL A O 1
ATOM 747 N N . VAL A 1 93 ? 0.782 -9.511 -5.149 1.00 89.81 93 VAL A N 1
ATOM 748 C CA . VAL A 1 93 ? -0.635 -9.648 -5.542 1.00 89.81 93 VAL A CA 1
ATOM 749 C C . VAL A 1 93 ? -1.518 -8.524 -4.989 1.00 89.81 93 VAL A C 1
ATOM 751 O O . VAL A 1 93 ? -2.579 -8.240 -5.546 1.00 89.81 93 VAL A O 1
ATOM 754 N N . GLY A 1 94 ? -1.128 -7.904 -3.875 1.00 86.75 94 GLY A N 1
ATOM 755 C CA . GLY A 1 94 ? -1.911 -6.844 -3.252 1.00 86.75 94 GLY A CA 1
ATOM 756 C C . GLY A 1 94 ? -2.010 -5.611 -4.143 1.00 86.75 94 GLY A C 1
ATOM 757 O O . GLY A 1 94 ? -1.085 -5.281 -4.880 1.00 86.75 94 GLY A O 1
ATOM 758 N N . THR A 1 95 ? -3.136 -4.904 -4.055 1.00 87.00 95 THR A N 1
ATOM 759 C CA . THR A 1 95 ? -3.326 -3.660 -4.805 1.00 87.00 95 THR A CA 1
ATOM 760 C C . THR A 1 95 ? -2.331 -2.612 -4.317 1.00 87.00 95 THR A C 1
ATOM 762 O O . THR A 1 95 ? -2.324 -2.331 -3.112 1.00 87.00 95 THR A O 1
ATOM 765 N N . PRO A 1 96 ? -1.489 -2.054 -5.201 1.00 87.50 96 PRO A N 1
ATOM 766 C CA . PRO A 1 96 ? -0.528 -1.040 -4.810 1.00 87.50 96 PRO A CA 1
ATOM 767 C C . PRO A 1 96 ? -1.241 0.257 -4.434 1.00 87.50 96 PRO A C 1
ATOM 769 O O . PRO A 1 96 ? -2.362 0.519 -4.882 1.00 87.50 96 PRO A O 1
ATOM 772 N N . SER A 1 97 ? -0.598 1.080 -3.608 1.00 86.06 97 SER A N 1
ATOM 773 C CA . SER A 1 97 ? -1.163 2.372 -3.219 1.00 86.06 97 SER A CA 1
ATOM 774 C C . SER A 1 97 ? -0.127 3.481 -3.128 1.00 86.06 97 SER A C 1
ATOM 776 O O . SER A 1 97 ? 1.008 3.251 -2.707 1.00 86.06 97 SER A O 1
ATOM 778 N N . ILE A 1 98 ? -0.555 4.690 -3.473 1.00 83.19 98 ILE A N 1
ATOM 779 C CA . ILE A 1 98 ? 0.254 5.903 -3.514 1.00 83.19 98 ILE A CA 1
ATOM 780 C C . ILE A 1 98 ? -0.464 7.040 -2.789 1.00 83.19 98 ILE A C 1
ATOM 782 O O . ILE A 1 98 ? -1.677 7.213 -2.914 1.00 83.19 98 ILE A O 1
ATOM 786 N N . MET A 1 99 ? 0.275 7.844 -2.028 1.00 81.44 99 MET A N 1
ATOM 787 C CA . MET A 1 99 ? -0.271 9.064 -1.436 1.00 81.44 99 MET A CA 1
ATOM 788 C C . MET A 1 99 ? -0.421 10.150 -2.502 1.00 81.44 99 MET A C 1
ATOM 790 O O . MET A 1 99 ? 0.552 10.538 -3.145 1.00 81.44 99 MET A O 1
ATOM 794 N N . GLY A 1 100 ? -1.628 10.692 -2.657 1.00 77.12 100 GLY A N 1
ATOM 795 C CA . GLY A 1 100 ? -1.930 11.742 -3.632 1.00 77.12 100 GLY A CA 1
ATOM 796 C C . GLY A 1 100 ? -1.072 12.990 -3.428 1.00 77.12 100 GLY A C 1
ATOM 797 O O . GLY A 1 100 ? -0.614 13.582 -4.398 1.00 77.12 100 GLY A O 1
ATOM 798 N N . GLY A 1 101 ? -0.767 13.333 -2.170 1.00 75.69 101 GLY A N 1
ATOM 799 C CA . GLY A 1 101 ? 0.169 14.410 -1.842 1.00 75.69 101 GLY A CA 1
ATOM 800 C C . GLY A 1 101 ? 1.558 14.187 -2.442 1.00 75.69 101 GLY A C 1
ATOM 801 O O . GLY A 1 101 ? 2.111 15.113 -3.020 1.00 75.69 101 GLY A O 1
ATOM 802 N N . TRP A 1 102 ? 2.076 12.957 -2.385 1.00 76.94 102 TRP A N 1
ATOM 803 C CA . TRP A 1 102 ? 3.351 12.605 -3.008 1.00 76.94 102 TRP A CA 1
ATOM 804 C C . TRP A 1 102 ? 3.249 12.628 -4.537 1.00 76.94 102 TRP A C 1
ATOM 806 O O . TRP A 1 102 ? 4.052 13.273 -5.195 1.00 76.94 102 TRP A O 1
ATOM 816 N N . PHE A 1 103 ? 2.197 12.025 -5.103 1.00 75.62 103 PHE A N 1
ATOM 817 C CA . PHE A 1 103 ? 1.974 12.018 -6.554 1.00 75.62 103 PHE A CA 1
ATOM 818 C C . PHE A 1 103 ? 1.863 13.433 -7.143 1.00 75.62 103 PHE A C 1
ATOM 820 O O . PHE A 1 103 ? 2.247 13.674 -8.285 1.00 75.62 103 PHE A O 1
ATOM 827 N N . SER A 1 104 ? 1.345 14.384 -6.360 1.00 70.88 104 SER A N 1
ATOM 828 C CA . SER A 1 104 ? 1.227 15.789 -6.753 1.00 70.88 104 SER A CA 1
ATOM 829 C C . SER A 1 104 ? 2.525 16.594 -6.646 1.00 70.88 104 SER A C 1
ATOM 831 O O . SER A 1 104 ? 2.559 17.712 -7.149 1.00 70.88 104 SER A O 1
ATOM 833 N N . GLN A 1 105 ? 3.578 16.063 -6.018 1.00 69.94 105 GLN A N 1
ATOM 834 C CA . GLN A 1 105 ? 4.863 16.756 -5.927 1.00 69.94 105 GLN A CA 1
ATOM 835 C C . GLN A 1 105 ? 5.594 16.736 -7.277 1.00 69.94 105 GLN A C 1
ATOM 837 O O . GLN A 1 105 ? 5.506 15.776 -8.040 1.00 69.94 105 GLN A O 1
ATOM 842 N N . ASP A 1 106 ? 6.319 17.814 -7.571 1.00 59.47 106 ASP A N 1
ATOM 843 C CA . ASP A 1 106 ? 6.974 18.052 -8.866 1.00 59.47 106 ASP A CA 1
ATOM 844 C C . ASP A 1 106 ? 8.379 17.425 -8.967 1.00 59.47 106 ASP A C 1
ATOM 846 O O . ASP A 1 106 ? 9.241 17.947 -9.672 1.00 59.47 106 ASP A O 1
ATOM 850 N N . TYR A 1 107 ? 8.638 16.331 -8.243 1.00 66.81 107 TYR A N 1
ATOM 851 C CA . TYR A 1 107 ? 9.937 15.651 -8.306 1.00 66.81 107 TYR A CA 1
ATOM 852 C C . TYR A 1 107 ? 10.117 14.897 -9.626 1.00 66.81 107 TYR A C 1
ATOM 854 O O . TYR A 1 107 ? 11.181 14.987 -10.235 1.00 66.81 107 TYR A O 1
ATOM 862 N N . ASP A 1 108 ? 9.051 14.249 -10.106 1.00 68.38 108 ASP A N 1
ATOM 863 C CA . ASP A 1 108 ? 9.059 13.503 -11.362 1.00 68.38 108 ASP A CA 1
ATOM 864 C C . ASP A 1 108 ? 8.338 14.272 -12.486 1.00 68.38 108 ASP A C 1
ATOM 866 O O . ASP A 1 108 ? 7.295 14.909 -12.254 1.00 68.38 108 ASP A O 1
ATOM 870 N N . PRO A 1 109 ? 8.823 14.185 -13.741 1.00 75.44 109 PRO A N 1
ATOM 871 C CA . PRO A 1 109 ? 8.112 14.707 -14.900 1.00 75.44 109 PRO A CA 1
ATOM 872 C C . PRO A 1 109 ? 6.665 14.194 -14.953 1.00 75.44 109 PRO A C 1
ATOM 874 O O . PRO A 1 109 ? 6.398 13.009 -14.778 1.00 75.44 109 PRO A O 1
ATOM 877 N N . GLU A 1 110 ? 5.708 15.072 -15.265 1.00 76.25 110 GLU A N 1
ATOM 878 C CA . GLU A 1 110 ? 4.277 14.722 -15.349 1.00 76.25 110 GLU A CA 1
ATOM 879 C C . GLU A 1 110 ? 4.010 13.492 -16.229 1.00 76.25 110 GLU A C 1
ATOM 881 O O . GLU A 1 110 ? 3.232 12.611 -15.867 1.00 76.25 110 GLU A O 1
ATOM 886 N N . LYS A 1 111 ? 4.709 13.393 -17.362 1.00 77.81 111 LYS A N 1
ATOM 887 C CA . LYS A 1 111 ? 4.601 12.247 -18.263 1.00 77.81 111 LYS A CA 1
ATOM 888 C C . LYS A 1 111 ? 4.960 10.928 -17.568 1.00 77.81 111 LYS A C 1
ATOM 890 O O . LYS A 1 111 ? 4.235 9.954 -17.712 1.00 77.81 111 LYS A O 1
ATOM 895 N N . GLU A 1 112 ? 6.040 10.913 -16.795 1.00 77.94 112 GLU A N 1
ATOM 896 C CA . GLU A 1 112 ? 6.509 9.724 -16.083 1.00 77.94 112 GLU A CA 1
ATOM 897 C C . GLU A 1 112 ? 5.520 9.282 -15.000 1.00 77.94 112 GLU A C 1
ATOM 899 O O . GLU A 1 112 ? 5.210 8.094 -14.882 1.00 77.94 112 GLU A O 1
ATOM 904 N N . ARG A 1 113 ? 4.933 10.256 -14.289 1.00 77.62 113 ARG A N 1
ATOM 905 C CA . ARG A 1 113 ? 3.873 10.019 -13.303 1.00 77.62 113 ARG A CA 1
ATOM 906 C C . ARG A 1 113 ? 2.703 9.239 -13.891 1.00 77.62 113 ARG A C 1
ATOM 908 O O . ARG A 1 113 ? 2.269 8.238 -13.320 1.00 77.62 113 ARG A O 1
ATOM 915 N N . PHE A 1 114 ? 2.207 9.670 -15.046 1.00 80.25 114 PHE A N 1
ATOM 916 C CA . PHE A 1 114 ? 1.098 8.989 -15.705 1.00 80.25 114 PHE A CA 1
ATOM 917 C C . PHE A 1 114 ? 1.517 7.680 -16.377 1.00 80.25 114 PHE A C 1
ATOM 919 O O . PHE A 1 114 ? 0.780 6.702 -16.276 1.00 80.25 114 PHE A O 1
ATOM 926 N N . ASP A 1 115 ? 2.697 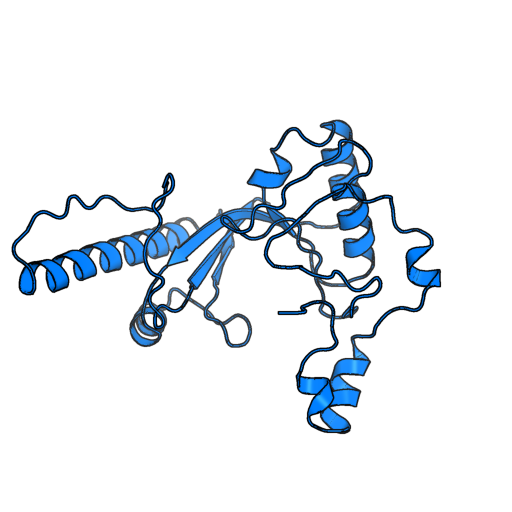7.619 -17.000 1.00 81.81 115 ASP A N 1
ATOM 927 C CA . ASP A 1 115 ? 3.207 6.403 -17.645 1.00 81.81 115 ASP A CA 1
ATOM 928 C C . ASP A 1 115 ? 3.309 5.234 -16.651 1.00 81.81 115 ASP A C 1
ATOM 930 O O . ASP A 1 115 ? 2.994 4.095 -17.000 1.00 81.81 115 ASP A O 1
ATOM 934 N N . VAL A 1 116 ? 3.685 5.505 -15.399 1.00 75.75 116 VAL A N 1
ATOM 935 C CA . VAL A 1 116 ? 3.713 4.498 -14.330 1.00 75.75 116 VAL A CA 1
ATOM 936 C C . VAL A 1 116 ? 2.309 4.065 -13.911 1.00 75.75 116 VAL A C 1
ATOM 938 O O . VAL A 1 116 ? 2.062 2.865 -13.777 1.00 75.75 116 VAL A O 1
ATOM 941 N N . LEU A 1 117 ? 1.364 5.000 -13.762 1.00 76.44 117 LEU A N 1
ATOM 942 C CA . LEU A 1 117 ? -0.029 4.647 -13.471 1.00 76.44 117 LEU A CA 1
ATOM 943 C C . LEU A 1 117 ? -0.639 3.773 -14.574 1.00 76.44 117 LEU A C 1
ATOM 945 O O . LEU A 1 117 ? -1.325 2.804 -14.264 1.00 76.44 117 LEU A O 1
ATOM 949 N N . TYR A 1 118 ? -0.342 4.058 -15.844 1.00 78.94 118 TYR A N 1
ATOM 950 C CA . TYR A 1 118 ? -0.829 3.261 -16.974 1.00 78.94 118 TYR A CA 1
ATOM 951 C C . TYR A 1 118 ? -0.250 1.845 -17.030 1.00 78.94 118 TYR A C 1
ATOM 953 O O . TYR A 1 118 ? -0.857 0.960 -17.633 1.00 78.94 118 TYR A O 1
ATOM 961 N N . GLN A 1 119 ? 0.905 1.607 -16.407 1.00 75.56 119 GLN A N 1
ATOM 962 C CA . GLN A 1 119 ? 1.496 0.270 -16.309 1.00 75.56 119 GLN A CA 1
ATOM 963 C C . GLN A 1 119 ? 0.840 -0.593 -15.224 1.00 75.56 119 GLN A C 1
ATOM 965 O O . GLN A 1 119 ? 1.067 -1.804 -15.195 1.00 75.56 119 GLN A O 1
ATOM 970 N N . MET A 1 120 ? 0.035 -0.004 -14.336 1.00 77.44 120 MET A N 1
ATOM 971 C CA . MET A 1 120 ? -0.614 -0.722 -13.244 1.00 77.44 120 MET A CA 1
ATOM 972 C C . MET A 1 120 ? -2.083 -1.016 -13.583 1.00 77.44 120 MET A C 1
ATOM 974 O O . MET A 1 120 ? -2.832 -0.099 -13.914 1.00 77.44 120 MET A O 1
ATOM 978 N N . PRO A 1 121 ? -2.546 -2.276 -13.465 1.00 76.94 121 PRO A N 1
ATOM 979 C CA . PRO A 1 121 ? -3.940 -2.625 -13.751 1.00 76.94 121 PRO A CA 1
ATOM 980 C C . PRO A 1 121 ? -4.918 -1.989 -12.754 1.00 76.94 121 PRO A C 1
ATOM 982 O O . PRO A 1 121 ? -6.070 -1.723 -13.091 1.00 76.94 121 PRO A O 1
ATOM 985 N N . SER A 1 122 ? -4.464 -1.755 -11.523 1.00 84.62 122 SER A N 1
ATOM 986 C CA . SER A 1 122 ? -5.167 -0.996 -10.497 1.00 84.62 122 SER A CA 1
ATOM 987 C C . SER A 1 122 ? -4.156 -0.391 -9.524 1.00 84.62 122 SER A C 1
ATOM 989 O O . SER A 1 122 ? -3.131 -1.000 -9.220 1.00 84.62 122 SER A O 1
ATOM 991 N N . CYS A 1 123 ? -4.438 0.813 -9.037 1.00 84.81 123 CYS A N 1
ATOM 992 C CA . CYS A 1 123 ? -3.653 1.483 -8.008 1.00 84.81 123 CYS A CA 1
ATOM 993 C C . CYS A 1 123 ? -4.592 2.318 -7.142 1.00 84.81 123 CYS A C 1
ATOM 995 O O . CYS A 1 123 ? -5.531 2.936 -7.644 1.00 84.81 123 CYS A O 1
ATOM 997 N N . TRP A 1 124 ? -4.362 2.319 -5.835 1.00 85.31 124 TRP A N 1
ATOM 998 C CA . TRP A 1 124 ? -5.114 3.142 -4.902 1.00 85.31 124 TRP A CA 1
ATOM 999 C C . TRP A 1 124 ? -4.428 4.480 -4.683 1.00 85.31 124 TRP A C 1
ATOM 1001 O O . TRP A 1 124 ? -3.281 4.528 -4.247 1.00 85.31 124 TRP A O 1
ATOM 1011 N N . VAL A 1 125 ? -5.160 5.570 -4.901 1.00 81.31 125 VAL A N 1
ATOM 1012 C CA . VAL A 1 125 ? -4.696 6.910 -4.535 1.00 81.31 125 VAL A CA 1
ATOM 1013 C C . VAL A 1 125 ? -5.278 7.287 -3.181 1.00 81.31 125 VAL A C 1
ATOM 1015 O O . VAL A 1 125 ? -6.494 7.380 -2.999 1.00 81.31 125 VAL A O 1
ATOM 1018 N N . ILE A 1 126 ? -4.392 7.502 -2.218 1.00 79.19 126 ILE A N 1
ATOM 1019 C CA . ILE A 1 126 ? -4.740 7.888 -0.856 1.00 79.19 126 ILE A CA 1
ATOM 1020 C C . ILE A 1 126 ? -4.736 9.402 -0.782 1.00 79.19 126 ILE A C 1
ATOM 1022 O O . ILE A 1 126 ? -3.691 10.033 -0.926 1.00 79.19 126 ILE A O 1
ATOM 1026 N N . MET A 1 127 ? -5.895 9.996 -0.527 1.00 78.69 127 MET A N 1
ATOM 1027 C CA . MET A 1 127 ? -6.000 11.456 -0.509 1.00 78.69 127 MET A CA 1
ATOM 1028 C C . MET A 1 127 ? -5.641 12.051 0.845 1.00 78.69 127 MET A C 1
ATOM 1030 O O . MET A 1 127 ? -4.944 13.060 0.925 1.00 78.69 127 MET A O 1
ATOM 1034 N N . HIS A 1 128 ? -6.112 11.421 1.919 1.00 75.06 128 HIS A N 1
ATOM 1035 C CA . HIS A 1 128 ? -5.918 11.910 3.274 1.00 75.06 128 HIS A CA 1
ATOM 1036 C C . HIS A 1 128 ? -5.738 10.765 4.261 1.00 75.06 128 HIS A C 1
ATOM 1038 O O . HIS A 1 128 ? -6.347 9.703 4.125 1.00 75.06 128 HIS A O 1
ATOM 1044 N N . VAL A 1 129 ? -4.923 11.040 5.279 1.00 76.12 129 VAL A N 1
ATOM 1045 C CA . VAL A 1 129 ? -4.721 10.185 6.444 1.00 76.12 129 VAL A CA 1
ATOM 1046 C C . VAL A 1 129 ? -5.110 10.980 7.681 1.00 76.12 129 VAL A C 1
ATOM 1048 O O . VAL A 1 129 ? -4.515 12.021 7.961 1.00 76.12 129 VAL A O 1
ATOM 1051 N N . PHE A 1 130 ? -6.082 10.479 8.438 1.00 73.38 130 PHE A N 1
ATOM 1052 C CA . PHE A 1 130 ? -6.460 11.058 9.729 1.00 73.38 130 PHE A CA 1
ATOM 1053 C C . PHE A 1 130 ? -5.907 10.208 10.856 1.00 73.38 130 PHE A C 1
ATOM 1055 O O . PHE A 1 130 ? -6.079 8.991 10.833 1.00 73.38 130 PHE A O 1
ATOM 1062 N N . ILE A 1 131 ? -5.269 10.859 11.833 1.00 76.00 131 ILE A N 1
ATOM 1063 C CA . ILE A 1 131 ? -4.844 10.223 13.079 1.00 76.00 131 ILE A CA 1
ATOM 1064 C C . ILE A 1 131 ? -5.785 10.663 14.190 1.00 76.00 131 ILE A C 1
ATOM 1066 O O . ILE A 1 131 ? -5.804 11.839 14.552 1.00 76.00 131 ILE A O 1
ATOM 1070 N N . ILE A 1 132 ? -6.549 9.719 14.735 1.00 79.25 132 ILE A N 1
ATOM 1071 C CA . ILE A 1 132 ? -7.417 9.964 15.891 1.00 79.25 132 ILE A CA 1
ATOM 1072 C C . ILE A 1 132 ? -6.788 9.300 17.112 1.00 79.25 132 ILE A C 1
ATOM 1074 O O . ILE A 1 132 ? -6.391 8.135 17.073 1.00 79.25 132 ILE A O 1
ATOM 1078 N N . HIS A 1 133 ? -6.672 10.065 18.193 1.00 79.50 133 HIS A N 1
ATOM 1079 C CA . HIS A 1 133 ? -6.229 9.566 19.485 1.00 79.50 133 HIS A CA 1
ATOM 1080 C C . HIS A 1 133 ? -7.461 9.273 20.333 1.00 79.50 133 HIS A C 1
ATOM 1082 O O . HIS A 1 133 ? -8.134 10.192 20.782 1.00 79.50 133 HIS A O 1
ATOM 1088 N N . ALA A 1 134 ? -7.757 7.992 20.521 1.00 80.50 134 ALA A N 1
ATOM 1089 C CA . ALA A 1 134 ? -8.872 7.524 21.335 1.00 80.50 134 ALA A CA 1
ATOM 1090 C C . ALA A 1 134 ? -8.469 6.248 22.079 1.00 80.50 134 ALA A C 1
ATOM 1092 O O . ALA A 1 134 ? -7.554 5.527 21.660 1.00 80.50 134 ALA A O 1
ATOM 1093 N N . SER A 1 135 ? -9.162 5.933 23.170 1.00 82.00 135 SER A N 1
ATOM 1094 C CA . SER A 1 135 ? -9.035 4.626 23.809 1.00 82.00 135 SER A CA 1
ATOM 1095 C C . SER A 1 135 ? -9.659 3.527 22.940 1.00 82.00 135 SER A C 1
ATOM 1097 O O . SER A 1 135 ? -10.567 3.767 22.136 1.00 82.00 135 SER A O 1
ATOM 1099 N N . SER A 1 136 ? -9.231 2.273 23.139 1.00 77.94 136 SER A N 1
ATOM 1100 C CA . SER A 1 136 ? -9.850 1.117 22.470 1.00 77.94 136 SER A CA 1
ATOM 1101 C C . SER A 1 136 ? -11.354 1.039 22.726 1.00 77.94 136 SER A C 1
ATOM 1103 O O . SER A 1 136 ? -12.107 0.627 21.850 1.00 77.94 136 SER A O 1
ATOM 1105 N N . ARG A 1 137 ? -11.798 1.440 23.926 1.00 80.62 137 ARG A N 1
ATOM 1106 C CA . ARG A 1 137 ? -13.208 1.409 24.318 1.00 80.62 137 ARG A CA 1
ATOM 1107 C C . ARG A 1 137 ? -14.031 2.411 23.514 1.00 80.62 137 ARG A C 1
ATOM 1109 O O . ARG A 1 137 ? -15.042 2.012 22.951 1.00 80.62 137 ARG A O 1
ATOM 1116 N N . GLU A 1 138 ? -13.603 3.669 23.448 1.00 83.12 138 GLU A N 1
ATOM 1117 C CA . GLU A 1 138 ? -14.309 4.720 22.694 1.00 83.12 138 GLU A CA 1
ATOM 1118 C C . GLU A 1 138 ? -14.369 4.377 21.207 1.00 83.12 138 GLU A C 1
ATOM 1120 O O . GLU A 1 138 ? -15.422 4.465 20.578 1.00 83.12 138 GLU A O 1
ATOM 1125 N N . THR A 1 139 ? -13.247 3.892 20.673 1.00 82.62 139 THR A N 1
ATOM 1126 C CA . THR A 1 139 ? -13.142 3.414 19.292 1.00 82.62 139 THR A CA 1
ATOM 1127 C C . THR A 1 139 ? -14.164 2.309 19.021 1.00 82.62 139 THR A C 1
ATOM 1129 O O . THR A 1 139 ? -14.955 2.420 18.087 1.00 82.62 139 THR A O 1
ATOM 1132 N N . ALA A 1 140 ? -14.200 1.270 19.863 1.00 81.69 140 ALA A N 1
ATOM 1133 C CA . ALA A 1 140 ? -15.123 0.149 19.706 1.00 81.69 140 ALA A CA 1
ATOM 1134 C C . ALA A 1 140 ? -16.593 0.573 19.855 1.00 81.69 140 ALA A C 1
ATOM 1136 O O . ALA A 1 140 ? -17.447 0.112 19.102 1.00 81.69 140 ALA A O 1
ATOM 1137 N N . GLN A 1 141 ? -16.894 1.470 20.798 1.00 85.19 141 GLN A N 1
ATOM 1138 C CA . GLN A 1 141 ? -18.250 1.975 21.032 1.00 85.19 141 GLN A CA 1
ATOM 1139 C C . GLN A 1 141 ? -18.765 2.861 19.898 1.00 85.19 141 GLN A C 1
ATOM 1141 O O . GLN A 1 141 ? -19.971 2.901 1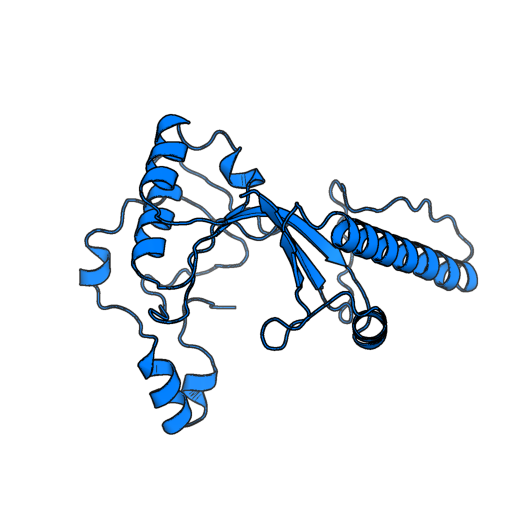9.671 1.00 85.19 141 GLN A O 1
ATOM 1146 N N . SER A 1 142 ? -17.875 3.550 19.178 1.00 85.81 142 SER A N 1
ATOM 1147 C CA . SER A 1 142 ? -18.268 4.382 18.038 1.00 85.81 142 SER A CA 1
ATOM 1148 C C . SER A 1 142 ? -18.847 3.566 16.876 1.00 85.81 142 SER A C 1
ATOM 1150 O O . SER A 1 142 ? -19.648 4.086 16.105 1.00 85.81 142 SER A O 1
ATOM 1152 N N . GLY A 1 143 ? -18.430 2.302 16.722 1.00 87.06 143 GLY A N 1
ATOM 1153 C CA . GLY A 1 143 ? -18.759 1.475 15.557 1.00 87.06 143 GLY A CA 1
ATOM 1154 C C . GLY A 1 143 ? -18.175 1.986 14.231 1.00 87.06 143 GLY A C 1
ATOM 1155 O O . GLY A 1 143 ? -18.490 1.435 13.180 1.00 87.06 143 GLY A O 1
ATOM 1156 N N . LEU A 1 144 ? -17.334 3.028 14.262 1.00 85.00 144 LEU A N 1
ATOM 1157 C CA . LEU A 1 144 ? -16.785 3.682 13.069 1.00 85.00 144 LEU A CA 1
ATOM 1158 C C . LEU A 1 144 ? -15.488 3.042 12.561 1.00 85.00 144 LEU A C 1
ATOM 1160 O O . LEU A 1 144 ? -15.047 3.353 11.456 1.00 85.00 144 LEU A O 1
ATOM 1164 N N . PHE A 1 145 ? -14.874 2.163 13.355 1.00 83.62 145 PHE A N 1
ATOM 1165 C CA . PHE A 1 145 ? -13.573 1.575 13.056 1.00 83.62 145 PHE A CA 1
ATOM 1166 C C . PHE A 1 145 ? -13.652 0.051 13.036 1.00 83.62 145 PHE A C 1
ATOM 1168 O O . PHE A 1 145 ? -14.128 -0.571 13.988 1.00 83.62 145 PHE A O 1
ATOM 1175 N N . GLY A 1 146 ? -13.148 -0.541 11.956 1.00 75.81 146 GLY A N 1
ATOM 1176 C CA . GLY A 1 146 ? -12.825 -1.958 11.866 1.00 75.81 146 GLY A CA 1
ATOM 1177 C C . GLY A 1 146 ? -11.423 -2.281 12.390 1.00 75.81 146 GLY A C 1
ATOM 1178 O O . GLY A 1 146 ? -10.712 -1.431 12.931 1.00 75.81 146 GLY A O 1
ATOM 1179 N N . LEU A 1 147 ? -11.026 -3.54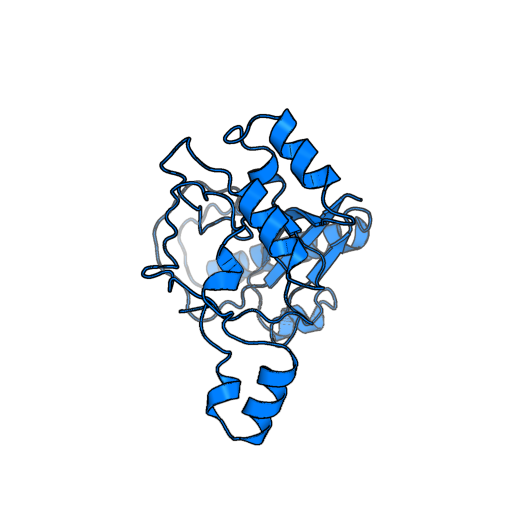0 12.207 1.00 66.81 147 LEU A N 1
ATOM 1180 C CA . LEU A 1 147 ? -9.673 -4.022 12.471 1.00 66.81 147 LEU A CA 1
ATOM 1181 C C . LEU A 1 147 ? -8.974 -4.336 11.144 1.00 66.81 147 LEU A C 1
ATOM 1183 O O . LEU A 1 147 ? -9.537 -5.032 10.299 1.00 66.81 147 LEU A O 1
ATOM 1187 N N . LEU A 1 148 ? -7.734 -3.873 10.992 1.00 61.59 148 LEU A N 1
ATOM 1188 C CA . LEU A 1 148 ? -6.797 -4.336 9.971 1.00 61.59 148 LEU A CA 1
ATOM 1189 C C . LEU A 1 148 ? -5.696 -5.125 10.685 1.00 61.59 148 LEU A C 1
ATOM 1191 O O . LEU A 1 148 ? -4.763 -4.551 11.245 1.00 61.59 148 LEU A O 1
ATOM 1195 N N . GLY A 1 149 ? -5.845 -6.450 10.723 1.00 66.94 149 GLY A N 1
ATOM 1196 C CA . GLY A 1 149 ? -5.038 -7.291 11.607 1.00 66.94 149 GLY A CA 1
ATOM 1197 C C . GLY A 1 149 ? -5.408 -7.056 13.074 1.00 66.94 149 GLY A C 1
ATOM 1198 O O . GLY A 1 149 ? -6.563 -7.233 13.455 1.00 66.94 149 GLY A O 1
ATOM 1199 N N . ASP A 1 150 ? -4.432 -6.663 13.888 1.00 62.75 150 ASP A N 1
ATOM 1200 C CA . ASP A 1 150 ? -4.573 -6.320 15.309 1.00 62.75 150 ASP A CA 1
ATOM 1201 C C . ASP A 1 150 ? -4.691 -4.806 15.568 1.00 62.75 150 ASP A C 1
ATOM 1203 O O . ASP A 1 150 ? -4.926 -4.384 16.704 1.00 62.75 150 ASP A O 1
ATOM 1207 N N . ALA A 1 151 ? -4.571 -3.981 14.525 1.00 60.94 151 ALA A N 1
ATOM 1208 C CA . ALA A 1 151 ? -4.673 -2.532 14.625 1.00 60.94 151 ALA A CA 1
ATOM 1209 C C . ALA A 1 151 ? -6.079 -2.038 14.236 1.00 60.94 151 ALA A C 1
ATOM 1211 O O . ALA A 1 151 ? -6.623 -2.469 13.215 1.00 60.94 151 ALA A O 1
ATOM 1212 N N . PRO A 1 152 ? -6.679 -1.100 14.993 1.00 66.44 152 PRO A N 1
ATOM 1213 C CA . PRO A 1 152 ? -7.920 -0.463 14.585 1.00 66.44 152 PRO A CA 1
ATOM 1214 C C . PRO A 1 152 ? -7.616 0.526 13.455 1.00 66.44 152 PRO A C 1
ATOM 1216 O O . PRO A 1 152 ? -7.050 1.598 13.665 1.00 66.44 152 PRO A O 1
ATOM 1219 N N . VAL A 1 153 ? -7.934 0.134 12.229 1.00 70.69 153 VAL A N 1
ATOM 1220 C CA . VAL A 1 153 ? -7.668 0.916 11.021 1.00 70.69 153 VAL A CA 1
ATOM 1221 C C . VAL A 1 153 ? -8.898 0.828 10.141 1.00 70.69 153 VAL A C 1
ATOM 1223 O O . VAL A 1 153 ? -9.444 -0.257 9.940 1.00 70.69 153 VAL A O 1
ATOM 1226 N N . GLN A 1 154 ? -9.322 1.971 9.603 1.00 77.25 154 GLN A N 1
ATOM 1227 C CA . GLN A 1 154 ? -10.473 2.036 8.714 1.00 77.25 154 GLN A CA 1
ATOM 1228 C C . GLN A 1 154 ? -10.075 2.623 7.369 1.00 77.25 154 GLN A C 1
ATOM 1230 O O . GLN A 1 154 ? -9.568 3.737 7.271 1.00 77.25 154 GLN A O 1
ATOM 1235 N N . ILE A 1 155 ? -10.370 1.881 6.315 1.00 77.50 155 ILE A N 1
ATOM 1236 C CA . ILE A 1 155 ? -10.226 2.350 4.947 1.00 77.50 155 ILE A CA 1
ATOM 1237 C C . ILE A 1 155 ? -11.624 2.708 4.431 1.00 77.50 155 ILE A C 1
ATOM 1239 O O . ILE A 1 155 ? -12.548 1.899 4.556 1.00 77.50 155 ILE A O 1
ATOM 1243 N N . LEU A 1 156 ? -11.796 3.917 3.896 1.00 82.31 156 LEU A N 1
ATOM 1244 C CA . LEU A 1 156 ? -13.063 4.418 3.365 1.00 82.31 156 LEU A CA 1
ATOM 1245 C C . LEU A 1 156 ? -12.907 4.879 1.908 1.00 82.31 156 LEU A C 1
ATOM 1247 O O . LEU A 1 156 ? -11.888 5.455 1.538 1.00 82.31 156 LEU A O 1
ATOM 1251 N N . PRO A 1 157 ? -13.910 4.674 1.045 1.00 82.00 157 PRO A N 1
ATOM 1252 C CA . PRO A 1 157 ? -13.960 5.362 -0.238 1.00 82.00 157 PRO A CA 1
ATOM 1253 C C . PRO A 1 157 ? -14.412 6.819 -0.041 1.00 82.00 157 PRO A C 1
ATOM 1255 O O . PRO A 1 157 ? -15.249 7.092 0.818 1.00 82.00 157 PRO A O 1
ATOM 1258 N N . LEU A 1 158 ? -13.934 7.759 -0.867 1.00 78.56 158 LEU A N 1
ATOM 1259 C CA . LEU A 1 158 ? -14.375 9.168 -0.830 1.00 78.56 158 LEU A CA 1
ATOM 1260 C C . LEU A 1 158 ? -15.861 9.333 -1.103 1.00 78.56 158 LEU A C 1
ATOM 1262 O O . LEU A 1 158 ? -16.450 10.331 -0.704 1.00 78.56 158 LEU A O 1
ATOM 1266 N N . SER A 1 159 ? -16.479 8.382 -1.793 1.00 81.50 159 SER A N 1
ATOM 1267 C CA . SER A 1 159 ? -17.918 8.408 -2.021 1.00 81.50 159 SER A CA 1
ATOM 1268 C C . SER A 1 159 ? -18.720 8.244 -0.725 1.00 81.50 159 SER A C 1
ATOM 1270 O O . SER A 1 159 ? -19.872 8.665 -0.675 1.00 81.50 159 SER A O 1
ATOM 1272 N N . ASP A 1 160 ? -18.136 7.662 0.331 1.00 88.25 160 ASP A N 1
ATOM 1273 C CA . ASP A 1 160 ? -18.797 7.438 1.622 1.00 88.25 160 ASP A CA 1
ATOM 1274 C C . ASP A 1 160 ? -18.685 8.673 2.531 1.00 88.25 160 ASP A C 1
ATOM 1276 O O . ASP A 1 160 ? -18.100 8.659 3.617 1.00 88.25 160 ASP A O 1
ATOM 1280 N N . GLN A 1 161 ? -19.244 9.782 2.047 1.00 86.75 161 GLN A N 1
ATOM 1281 C CA . GLN A 1 161 ? -19.240 11.067 2.747 1.00 86.75 161 GLN A CA 1
ATOM 1282 C C . GLN A 1 161 ? -19.921 10.983 4.117 1.00 86.75 161 GLN A C 1
ATOM 1284 O O . GLN A 1 161 ? -19.533 11.692 5.042 1.00 86.75 161 GLN A O 1
ATOM 1289 N N . GLU A 1 162 ? -20.910 10.101 4.278 1.00 92.44 162 GLU A N 1
ATOM 1290 C CA . GLU A 1 162 ? -21.585 9.891 5.557 1.00 92.44 162 GLU A CA 1
ATOM 1291 C C . GLU A 1 162 ? -20.616 9.354 6.617 1.00 92.44 162 GLU A C 1
ATOM 1293 O O . GLU A 1 162 ? -20.486 9.961 7.686 1.00 92.44 162 GLU A O 1
ATOM 1298 N N . LYS A 1 163 ? -19.870 8.279 6.317 1.00 88.81 163 LYS A N 1
ATOM 1299 C CA . LYS A 1 163 ? -18.879 7.744 7.263 1.00 88.81 163 LYS A CA 1
ATOM 1300 C C . LYS A 1 163 ? -17.705 8.684 7.476 1.00 88.81 163 LYS A C 1
ATOM 1302 O O . LYS A 1 163 ? -17.255 8.824 8.611 1.00 88.81 163 LYS A O 1
ATOM 1307 N N . ILE A 1 164 ? -17.234 9.355 6.425 1.00 87.31 164 ILE A N 1
ATOM 1308 C CA . ILE A 1 164 ? -16.158 10.350 6.539 1.00 87.31 164 ILE A CA 1
ATOM 1309 C C . ILE A 1 164 ? -16.567 11.446 7.531 1.00 87.31 164 ILE A C 1
ATOM 1311 O O . ILE A 1 164 ? -15.843 11.721 8.489 1.00 87.31 164 ILE A O 1
ATOM 1315 N N . ASN A 1 165 ? -17.763 12.016 7.370 1.00 90.19 165 ASN A N 1
ATOM 1316 C CA . ASN A 1 165 ? -18.281 13.043 8.273 1.00 90.19 165 ASN A CA 1
ATOM 1317 C C . ASN A 1 165 ? -18.493 12.519 9.700 1.00 90.19 165 ASN A C 1
ATOM 1319 O O . ASN A 1 165 ? -18.232 13.241 10.663 1.00 90.19 165 ASN A O 1
ATOM 1323 N N . ALA A 1 166 ? -18.933 11.267 9.859 1.00 91.31 166 ALA A N 1
ATOM 1324 C CA . ALA A 1 166 ? -19.066 10.643 11.173 1.00 91.31 166 ALA A CA 1
ATOM 1325 C C . ALA A 1 166 ? -17.712 10.522 11.894 1.00 91.31 166 ALA A C 1
ATOM 1327 O O . ALA A 1 166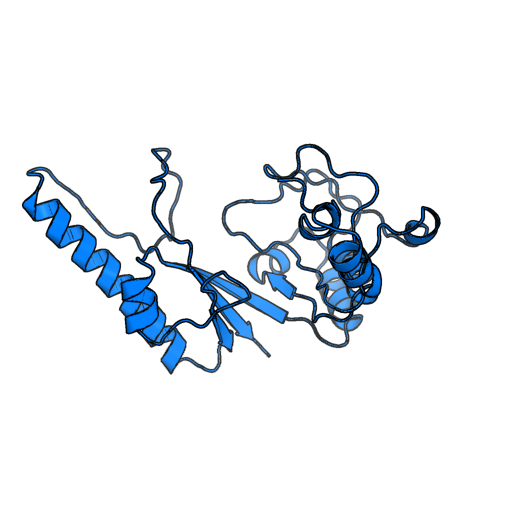 ? -17.630 10.810 13.089 1.00 91.31 166 ALA A O 1
ATOM 1328 N N . ILE A 1 167 ? -16.645 10.171 11.170 1.00 88.19 167 ILE A N 1
ATOM 1329 C CA . ILE A 1 167 ? -15.282 10.097 11.711 1.00 88.19 167 ILE A CA 1
ATOM 1330 C C . ILE A 1 167 ? -14.762 11.480 12.106 1.00 88.19 167 ILE A C 1
ATOM 1332 O O . ILE A 1 167 ? -14.228 11.626 13.206 1.00 88.19 167 ILE A O 1
ATOM 1336 N N . TYR A 1 168 ? -14.961 12.504 11.271 1.00 88.38 168 TYR A N 1
ATOM 1337 C CA . TYR A 1 168 ? -14.606 13.881 11.637 1.00 88.38 168 TYR A CA 1
ATOM 1338 C C . TYR A 1 168 ? -15.332 14.338 12.899 1.00 88.38 168 TYR A C 1
ATOM 1340 O O . TYR A 1 168 ? -14.707 14.829 13.835 1.00 88.38 168 TYR A O 1
ATOM 1348 N N . LYS A 1 169 ? -16.643 14.098 12.969 1.00 90.88 169 LYS A N 1
ATOM 1349 C CA . LYS A 1 169 ? -17.443 14.443 14.144 1.00 90.88 169 LYS A CA 1
ATOM 1350 C C . LYS A 1 169 ? -16.956 13.721 15.402 1.00 90.88 169 LYS A C 1
ATOM 1352 O O . LYS A 1 169 ? -16.920 14.326 16.470 1.00 90.88 169 LYS A O 1
ATOM 1357 N N . PHE A 1 170 ? -16.589 12.447 15.289 1.00 88.19 170 PHE A N 1
ATOM 1358 C CA . PHE A 1 170 ? -16.021 11.683 16.399 1.00 88.19 170 PHE A CA 1
ATOM 1359 C C . PHE A 1 170 ? -14.680 12.272 16.865 1.00 88.19 170 PHE A C 1
ATOM 1361 O O . PHE A 1 170 ? -14.481 12.4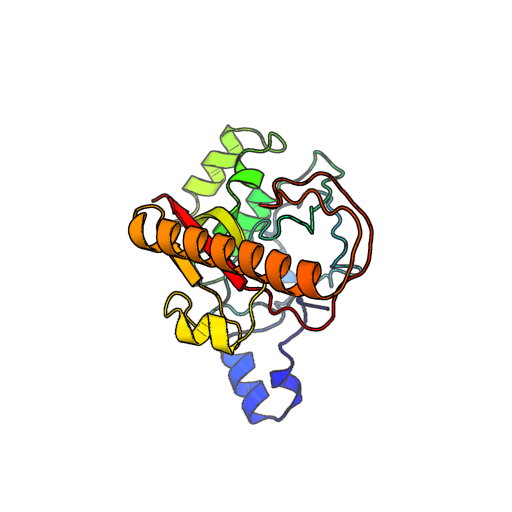64 18.064 1.00 88.19 170 PHE A O 1
ATOM 1368 N N . ALA A 1 171 ? -13.794 12.637 15.935 1.00 85.69 171 ALA A N 1
ATOM 1369 C CA . ALA A 1 171 ? -12.535 13.309 16.259 1.00 85.69 171 ALA A CA 1
ATOM 1370 C C . ALA A 1 171 ? -12.762 14.654 16.978 1.00 85.69 171 ALA A C 1
ATOM 1372 O O . ALA A 1 171 ? -12.119 14.934 17.993 1.00 85.69 171 ALA A O 1
ATOM 1373 N N . ASP A 1 172 ? -13.719 15.455 16.506 1.00 86.12 172 ASP A N 1
ATOM 1374 C CA . ASP A 1 172 ? -14.068 16.741 17.117 1.00 86.12 172 ASP A CA 1
ATOM 1375 C C . ASP A 1 172 ? -14.611 16.571 18.545 1.00 86.12 172 ASP A C 1
ATOM 1377 O O . ASP A 1 172 ? -14.247 17.332 19.449 1.00 86.12 172 ASP A O 1
ATOM 1381 N N . GLN A 1 173 ? -15.441 15.547 18.778 1.00 86.56 173 GLN A N 1
ATOM 1382 C CA . GLN A 1 173 ? -15.972 15.219 20.105 1.00 86.56 173 GLN A CA 1
ATOM 1383 C C . GLN A 1 173 ? -14.856 14.892 21.098 1.00 86.56 173 GLN A C 1
ATOM 1385 O O . GLN A 1 173 ? -14.861 15.437 22.202 1.00 86.56 173 GLN A O 1
ATOM 1390 N N . LEU A 1 174 ? -13.876 14.083 20.685 1.00 81.25 174 LEU A N 1
ATOM 1391 C CA . LEU A 1 174 ? -12.729 13.722 21.521 1.00 81.25 174 LEU A CA 1
ATOM 1392 C C . LEU A 1 174 ? -11.854 14.935 21.858 1.00 81.25 174 LEU A C 1
ATOM 1394 O O . LEU A 1 174 ? -11.443 15.115 23.002 1.00 81.25 174 LEU A O 1
ATOM 1398 N N . SER A 1 175 ? -11.620 15.817 20.881 1.00 73.25 175 SER A N 1
ATOM 1399 C CA . SER A 1 175 ? -10.852 17.050 21.107 1.00 73.25 175 SER A CA 1
ATOM 1400 C C . SER A 1 175 ? -11.547 18.014 22.083 1.00 73.25 175 SER A C 1
ATOM 1402 O O . SER A 1 175 ? -10.890 18.748 22.829 1.00 73.25 175 SER A O 1
ATOM 1404 N N . SER A 1 176 ? -12.884 17.981 22.115 1.00 68.56 176 SER A N 1
ATOM 1405 C CA . SER A 1 176 ? -13.713 18.810 22.993 1.00 68.56 176 SER A CA 1
ATOM 1406 C C . SER A 1 176 ? -13.776 18.255 24.422 1.00 68.56 176 SER A C 1
ATOM 1408 O O . SER A 1 176 ? -13.719 19.031 25.378 1.00 68.56 176 SER A O 1
ATOM 1410 N N . SER A 1 177 ? -13.851 16.930 24.593 1.00 59.22 177 SER A N 1
ATOM 1411 C CA . SER A 1 177 ? -13.812 16.281 25.912 1.00 59.22 177 SER A CA 1
ATOM 1412 C C . SER A 1 177 ? -12.442 16.400 26.582 1.00 59.22 177 SER A C 1
ATOM 1414 O O . SER A 1 177 ? -12.382 16.710 27.772 1.00 59.22 177 SER A O 1
ATOM 1416 N N . ASP A 1 178 ? -11.352 16.289 25.812 1.00 54.69 178 ASP A N 1
ATOM 1417 C CA . ASP A 1 178 ? -9.982 16.513 26.303 1.00 54.69 178 ASP A CA 1
ATOM 1418 C C . ASP A 1 178 ? -9.778 17.947 26.830 1.00 54.69 178 ASP A C 1
ATOM 1420 O O . ASP A 1 178 ? -9.006 18.179 27.766 1.00 54.69 178 ASP A O 1
ATOM 1424 N N . CYS A 1 179 ? -10.492 18.931 26.267 1.00 44.50 179 CYS A N 1
ATOM 1425 C CA . CYS A 1 179 ? -10.488 20.301 26.779 1.00 44.50 179 CYS A CA 1
ATOM 1426 C C . CYS A 1 179 ? -11.256 20.430 28.106 1.00 44.50 179 CYS A C 1
ATOM 1428 O O . CYS A 1 179 ? -10.813 21.164 28.989 1.00 44.50 179 CYS A O 1
ATOM 1430 N N . LEU A 1 180 ? -12.373 19.718 28.284 1.00 41.41 180 LEU A N 1
ATOM 1431 C CA . LEU A 1 180 ? -13.192 19.796 29.501 1.00 41.41 180 LEU A CA 1
ATOM 1432 C C . LEU A 1 180 ? -12.536 19.103 30.703 1.00 41.41 180 LEU A C 1
ATOM 1434 O O . LEU A 1 180 ? -12.548 19.657 31.804 1.00 41.41 180 LEU A O 1
ATOM 1438 N N . GLU A 1 181 ? -11.893 17.951 30.506 1.00 45.22 181 GLU A N 1
ATOM 1439 C CA . GLU A 1 181 ? -11.164 17.284 31.593 1.00 45.22 181 GLU A CA 1
ATOM 1440 C C . GLU A 1 181 ? -9.925 18.081 32.023 1.00 45.22 181 GLU A C 1
ATOM 1442 O O . GLU A 1 181 ? -9.669 18.229 33.221 1.00 45.22 181 GLU A O 1
ATOM 1447 N N . ARG A 1 182 ? -9.203 18.707 31.082 1.00 38.78 182 ARG A N 1
ATOM 1448 C CA . ARG A 1 182 ? -8.032 19.546 31.398 1.00 38.78 182 ARG A CA 1
ATOM 1449 C C . ARG A 1 182 ? -8.384 20.889 32.042 1.00 38.78 182 ARG A C 1
ATOM 1451 O O . ARG A 1 182 ? -7.621 21.358 32.888 1.00 38.78 182 ARG A O 1
ATOM 1458 N N . LEU A 1 183 ? -9.537 21.479 31.716 1.00 36.12 183 LEU A N 1
ATOM 1459 C CA . LEU A 1 183 ? -10.046 22.685 32.388 1.00 36.12 183 LEU A CA 1
ATOM 1460 C C . LEU A 1 183 ? -10.471 22.415 33.838 1.00 36.12 183 LEU A C 1
ATOM 1462 O O . LEU A 1 183 ? -10.387 23.316 34.669 1.00 36.12 183 LEU A O 1
ATOM 1466 N N . SER A 1 184 ? -10.858 21.179 34.169 1.00 43.19 184 SER A N 1
ATOM 1467 C CA . SER A 1 184 ? -11.145 20.793 35.558 1.00 43.19 184 SER A CA 1
ATOM 1468 C C . SER A 1 184 ? -9.885 20.607 36.418 1.00 43.19 184 SER A C 1
ATOM 1470 O O . SER A 1 184 ? -9.981 20.601 37.644 1.00 43.19 184 SER A O 1
ATOM 1472 N N . GLN A 1 185 ? -8.702 20.489 35.795 1.00 44.38 185 GLN A N 1
ATOM 1473 C CA . GLN A 1 185 ? -7.448 20.192 36.495 1.00 44.38 185 GLN A CA 1
ATOM 1474 C C . GLN A 1 185 ? -6.405 21.316 36.464 1.00 44.38 185 GLN A C 1
ATOM 1476 O O . GLN A 1 185 ? -5.518 21.289 37.309 1.00 44.38 185 GLN A O 1
ATOM 1481 N N . ASN A 1 186 ? -6.484 22.318 35.576 1.00 34.09 186 ASN A N 1
ATOM 1482 C CA . ASN A 1 186 ? -5.487 23.397 35.536 1.00 34.09 186 ASN A CA 1
ATOM 1483 C C . ASN A 1 186 ? -6.071 24.768 35.145 1.00 34.09 186 ASN A C 1
ATOM 1485 O O . ASN A 1 186 ? -6.412 25.026 33.991 1.00 34.09 186 ASN A O 1
ATOM 1489 N N . HIS A 1 187 ? -6.075 25.703 36.101 1.00 37.72 187 HIS A N 1
ATOM 1490 C CA . HIS A 1 187 ? -6.137 27.141 35.834 1.00 37.72 187 HIS A CA 1
ATOM 1491 C C . HIS A 1 187 ? -4.839 27.591 35.137 1.00 37.72 187 HIS A C 1
ATOM 1493 O O . HIS A 1 187 ? -3.850 27.892 35.800 1.00 37.72 187 HIS A O 1
ATOM 1499 N N . SER A 1 188 ? -4.816 27.625 33.803 1.00 34.50 188 SER A N 1
ATOM 1500 C CA . SER A 1 188 ? -4.139 28.661 32.994 1.00 34.50 188 SER A CA 1
ATOM 1501 C C . SER A 1 188 ? -4.226 28.345 31.494 1.00 34.50 188 SER A C 1
ATOM 1503 O O . SER A 1 188 ? -3.700 27.351 31.010 1.00 34.50 188 SER A O 1
ATOM 1505 N N . THR A 1 189 ? -4.925 29.233 30.778 1.00 34.03 189 THR A N 1
ATOM 1506 C CA . THR A 1 189 ? -4.820 29.555 29.340 1.00 34.03 189 THR A CA 1
ATOM 1507 C C . THR A 1 189 ? -4.400 28.428 28.385 1.00 34.03 189 THR A C 1
ATOM 1509 O O . THR A 1 189 ? -3.223 28.292 28.054 1.00 34.03 189 THR A O 1
ATOM 1512 N N . CYS A 1 190 ? -5.380 27.709 27.831 1.00 29.80 190 CYS A N 1
ATOM 1513 C CA . CYS A 1 190 ? -5.198 26.888 26.633 1.00 29.80 190 CYS A CA 1
ATOM 1514 C C . CYS A 1 190 ? -6.065 27.450 25.494 1.00 29.80 190 CYS A C 1
ATOM 1516 O O . CYS A 1 190 ? -7.287 27.333 25.519 1.00 29.80 190 CYS A O 1
ATOM 1518 N N . ASN A 1 191 ? -5.428 28.096 24.512 1.00 28.59 191 ASN A N 1
ATOM 1519 C CA . ASN A 1 191 ? -6.032 28.384 23.211 1.00 28.59 191 ASN A CA 1
ATOM 1520 C C . ASN A 1 191 ? -5.951 27.102 22.371 1.00 28.59 191 ASN A C 1
ATOM 1522 O O . ASN A 1 191 ? -4.888 26.805 21.828 1.00 28.59 191 ASN A O 1
ATOM 1526 N N . SER A 1 192 ? -7.037 26.336 22.269 1.00 31.08 192 SER A N 1
ATOM 1527 C CA . SER A 1 192 ? -7.084 25.109 21.466 1.00 31.08 192 SER A CA 1
ATOM 1528 C C . SER A 1 192 ? -7.930 25.290 20.200 1.00 31.08 192 SER A C 1
ATOM 1530 O O . SER A 1 192 ? -9.154 25.380 20.224 1.00 31.08 192 SER A O 1
ATOM 1532 N N . LYS A 1 193 ? -7.240 25.304 19.057 1.00 29.59 193 LYS A N 1
ATOM 1533 C CA . LYS A 1 193 ? -7.741 24.817 17.768 1.00 29.59 193 LYS A CA 1
ATOM 1534 C C . LYS A 1 193 ? -6.680 23.853 17.256 1.00 29.59 193 LYS A C 1
ATOM 1536 O O . LYS A 1 193 ? -5.638 24.315 16.800 1.00 29.59 193 LYS A O 1
ATOM 1541 N N . THR A 1 194 ? -6.936 22.550 17.327 1.00 32.25 194 THR A N 1
ATOM 1542 C CA . THR A 1 194 ? -6.030 21.563 16.727 1.00 32.25 194 THR A CA 1
ATOM 1543 C C . THR A 1 194 ? -6.807 20.401 16.117 1.00 32.25 194 THR A C 1
ATOM 1545 O O . THR A 1 194 ? -6.776 19.278 16.601 1.00 32.25 194 THR A O 1
ATOM 1548 N N . ILE A 1 195 ? -7.455 20.677 14.988 1.00 29.09 195 ILE A N 1
ATOM 1549 C CA . ILE A 1 195 ? -7.331 19.777 13.839 1.00 29.09 195 ILE A CA 1
ATOM 1550 C C . ILE A 1 195 ? -5.882 19.990 13.385 1.00 29.09 195 ILE A C 1
ATOM 1552 O O . ILE A 1 195 ? -5.517 21.137 13.122 1.00 29.09 195 ILE A O 1
ATOM 1556 N N . LEU A 1 196 ? -5.027 18.960 13.393 1.00 34.03 196 LEU A N 1
ATOM 1557 C CA . LEU A 1 196 ? -3.615 19.074 12.989 1.00 34.03 196 LEU A CA 1
ATOM 1558 C C . LEU A 1 196 ? -3.507 19.391 11.479 1.00 34.03 196 LEU A C 1
ATOM 1560 O O . LEU A 1 196 ? -3.132 18.554 10.672 1.00 34.03 196 LEU A O 1
ATOM 1564 N N . SER A 1 197 ? -3.831 20.623 11.089 1.00 33.06 197 SER A N 1
ATOM 1565 C CA . SER A 1 197 ? -3.088 21.374 10.081 1.00 33.06 197 SER A CA 1
ATOM 1566 C C . SER A 1 197 ? -2.014 22.116 10.869 1.00 33.06 197 SER A C 1
ATOM 1568 O O . SER A 1 197 ? -2.253 23.226 11.349 1.00 33.06 197 SER A O 1
ATOM 1570 N N . THR A 1 198 ? -0.861 21.499 11.114 1.00 35.72 198 THR A N 1
ATOM 1571 C CA . THR A 1 198 ? 0.076 22.057 12.101 1.00 35.72 198 THR A CA 1
ATOM 1572 C C . THR A 1 198 ? 1.521 22.038 11.658 1.00 35.72 198 THR A C 1
ATOM 1574 O O . THR A 1 198 ? 2.178 21.004 11.579 1.00 35.72 198 THR A O 1
ATOM 1577 N N . LYS A 1 199 ? 2.014 23.269 11.497 1.00 26.67 199 LYS A N 1
ATOM 1578 C CA . LYS A 1 199 ? 3.387 23.681 11.767 1.00 26.67 199 LYS A CA 1
ATOM 1579 C C . LYS A 1 199 ? 3.887 23.102 13.099 1.00 26.67 199 LYS A C 1
ATOM 1581 O O . LYS A 1 199 ? 3.140 23.028 14.070 1.00 26.67 199 LYS A O 1
ATOM 1586 N N . ARG A 1 200 ? 5.175 22.739 13.089 1.00 32.59 200 ARG A N 1
ATOM 1587 C CA . ARG A 1 200 ? 6.001 22.220 14.192 1.00 32.59 200 ARG A CA 1
ATOM 1588 C C . ARG A 1 200 ? 5.648 22.807 15.559 1.00 32.59 200 ARG A C 1
ATOM 1590 O O . ARG A 1 200 ? 5.765 24.013 15.736 1.00 32.59 200 ARG A O 1
ATOM 1597 N N . ASP A 1 201 ? 5.474 21.926 16.541 1.00 30.23 201 ASP A N 1
ATOM 1598 C CA . ASP A 1 201 ? 5.977 22.194 17.885 1.00 30.23 201 ASP A CA 1
ATOM 1599 C C . ASP A 1 201 ? 6.533 20.923 18.542 1.00 30.23 201 ASP A C 1
ATOM 1601 O O . ASP A 1 201 ? 5.906 19.864 18.579 1.00 30.23 201 ASP A O 1
ATOM 1605 N N . ARG A 1 202 ? 7.778 21.023 19.018 1.00 35.59 202 ARG A N 1
ATOM 1606 C CA . ARG A 1 202 ? 8.510 19.959 19.714 1.00 35.59 202 ARG A CA 1
ATOM 1607 C C . ARG A 1 202 ? 8.072 19.948 21.177 1.00 35.59 202 ARG A C 1
ATOM 1609 O O . ARG A 1 202 ? 8.488 20.846 21.903 1.00 35.59 202 ARG A O 1
ATOM 1616 N N . LYS A 1 203 ? 7.332 18.929 21.635 1.00 29.58 203 LYS A N 1
ATOM 1617 C CA . LYS A 1 203 ? 7.339 18.460 23.042 1.00 29.58 203 LYS A CA 1
ATOM 1618 C C . LYS A 1 203 ? 6.536 17.159 23.230 1.00 29.58 203 LYS A C 1
ATOM 1620 O O . LYS A 1 203 ? 5.352 17.122 22.943 1.00 29.58 203 LYS A O 1
ATOM 1625 N N . GLY A 1 204 ? 7.205 16.141 23.785 1.00 29.45 204 GLY A N 1
ATOM 1626 C CA . GLY A 1 204 ? 6.640 15.080 24.639 1.00 29.45 204 GLY A CA 1
ATOM 1627 C C . GLY A 1 204 ? 5.624 14.105 24.028 1.00 29.45 204 GLY A C 1
ATOM 1628 O O . GLY A 1 204 ? 4.427 14.360 24.051 1.00 29.45 204 GLY A O 1
ATOM 1629 N N . TYR A 1 205 ? 6.078 12.924 23.598 1.00 26.58 205 TYR A N 1
ATOM 1630 C CA . TYR A 1 205 ? 5.193 11.819 23.207 1.00 26.58 205 TYR A CA 1
ATOM 1631 C C . TYR A 1 205 ? 4.546 11.144 24.433 1.00 26.58 205 TYR A C 1
ATOM 1633 O O . TYR A 1 205 ? 5.243 10.599 25.290 1.00 26.58 205 TYR A O 1
ATOM 1641 N N . CYS A 1 206 ? 3.210 11.138 24.488 1.00 26.17 206 CYS A N 1
ATOM 1642 C CA . CYS A 1 206 ? 2.417 10.358 25.442 1.00 26.17 206 CYS A CA 1
ATOM 1643 C C . CYS A 1 206 ? 2.399 8.871 25.028 1.00 26.17 206 CYS A C 1
ATOM 1645 O O . CYS A 1 206 ? 2.090 8.546 23.883 1.00 26.17 206 CYS A O 1
ATOM 1647 N N . ARG A 1 207 ? 2.738 7.958 25.951 1.00 26.16 207 ARG A N 1
ATOM 1648 C CA . ARG A 1 207 ? 2.921 6.509 25.700 1.00 26.16 207 ARG A CA 1
ATOM 1649 C C . ARG A 1 207 ? 1.621 5.686 25.603 1.00 26.16 207 ARG A C 1
ATOM 1651 O O . ARG A 1 207 ? 1.711 4.471 25.478 1.00 26.16 207 ARG A O 1
ATOM 1658 N N . GLN A 1 208 ? 0.436 6.302 25.656 1.00 25.42 208 GLN A N 1
ATOM 1659 C CA . GLN A 1 208 ? -0.842 5.574 25.780 1.00 25.42 208 GLN A CA 1
ATOM 1660 C C . GLN A 1 208 ? -1.903 5.877 24.712 1.00 25.42 208 GLN A C 1
ATOM 1662 O O . GLN A 1 208 ? -3.005 5.343 24.794 1.00 25.42 208 GLN A O 1
ATOM 1667 N N . CYS A 1 209 ? -1.589 6.658 23.678 1.00 24.95 209 CYS A N 1
ATOM 1668 C CA . CYS A 1 209 ? -2.551 6.935 22.611 1.00 24.95 209 CYS A CA 1
ATOM 1669 C C . CYS A 1 209 ? -2.432 5.898 21.485 1.00 24.95 209 CYS A C 1
ATOM 1671 O O . CYS A 1 209 ? -1.402 5.823 20.810 1.00 24.95 209 CYS A O 1
ATOM 1673 N N . ILE A 1 210 ? -3.494 5.123 21.258 1.00 27.27 210 ILE A N 1
ATOM 1674 C CA . ILE A 1 210 ? -3.625 4.280 20.065 1.00 27.27 210 ILE A CA 1
ATOM 1675 C C . ILE A 1 210 ? -3.702 5.205 18.845 1.00 27.27 210 ILE A C 1
ATOM 1677 O O . ILE A 1 210 ? -4.370 6.239 18.874 1.00 27.27 210 ILE A O 1
ATOM 1681 N N . ARG A 1 211 ? -2.944 4.872 17.797 1.00 28.73 211 ARG A N 1
ATOM 1682 C CA . ARG A 1 211 ? -2.907 5.607 16.529 1.00 28.73 211 ARG A CA 1
ATOM 1683 C C . ARG A 1 211 ? -3.961 4.997 15.604 1.00 28.73 211 ARG A C 1
ATOM 1685 O O . ARG A 1 211 ? -3.734 3.914 15.080 1.00 28.73 211 ARG A O 1
ATOM 1692 N N . LEU A 1 212 ? -5.102 5.659 15.430 1.00 29.75 212 LEU A N 1
ATOM 1693 C CA . LEU A 1 212 ? -6.124 5.254 14.456 1.00 29.75 212 LEU A CA 1
ATOM 1694 C C . LEU A 1 212 ? -5.795 5.896 13.113 1.00 29.75 212 LEU A C 1
ATOM 1696 O O . LEU A 1 212 ? -5.753 7.117 13.068 1.00 29.75 212 LEU A O 1
ATOM 1700 N N . LEU A 1 213 ? -5.567 5.120 12.048 1.00 36.16 213 LEU A N 1
ATOM 1701 C CA . LEU A 1 213 ? -5.451 5.656 10.686 1.00 36.16 213 LEU A CA 1
ATOM 1702 C C . LEU A 1 213 ? -6.780 5.487 9.940 1.00 36.16 213 LEU A C 1
ATOM 1704 O O . LEU A 1 213 ? -7.323 4.380 9.883 1.00 36.16 213 LEU A O 1
ATOM 1708 N N . CYS A 1 214 ? -7.285 6.577 9.358 1.00 38.19 214 CYS A N 1
ATOM 1709 C CA . CYS A 1 214 ? -8.410 6.550 8.425 1.00 38.19 214 CYS A CA 1
ATOM 1710 C C . CYS A 1 214 ? -7.969 6.967 7.015 1.00 38.19 214 CYS A C 1
ATOM 1712 O O . CYS A 1 214 ? -7.290 7.987 6.886 1.00 38.19 214 CYS A O 1
ATOM 1714 N N . PHE A 1 215 ? -8.356 6.198 5.992 1.00 48.78 215 PHE A N 1
ATOM 1715 C CA . PHE A 1 215 ? -7.991 6.419 4.584 1.00 48.78 215 PHE A CA 1
ATOM 1716 C C . PHE A 1 215 ? -9.197 6.795 3.739 1.00 48.78 215 PHE A C 1
ATOM 1718 O O . PHE A 1 215 ? -10.289 6.293 3.996 1.00 48.78 215 PHE A O 1
ATOM 1725 N N . VAL A 1 216 ? -8.984 7.621 2.710 1.00 33.59 216 VAL A N 1
ATOM 1726 C CA . VAL A 1 216 ? -10.035 8.034 1.774 1.00 33.59 216 VAL A CA 1
ATOM 1727 C C . VAL A 1 216 ? -9.591 7.877 0.304 1.00 33.59 216 VAL A C 1
ATOM 1729 O O . VAL A 1 216 ? -8.579 8.474 -0.067 1.00 33.59 216 VAL A O 1
ATOM 1732 N N . PHE A 1 217 ? -10.315 7.090 -0.516 1.00 31.25 217 PHE A N 1
ATOM 1733 C CA . PHE A 1 217 ? -9.968 6.777 -1.931 1.00 31.25 217 PHE A CA 1
ATOM 1734 C C . PHE A 1 217 ? -10.759 7.536 -3.009 1.00 31.25 217 PHE A C 1
ATOM 1736 O O . PHE A 1 217 ? -11.976 7.663 -2.878 1.00 31.25 217 PHE A O 1
ATOM 1743 N N . VAL A 1 218 ? -10.108 7.892 -4.127 1.00 24.59 218 VAL A N 1
ATOM 1744 C CA . VAL A 1 218 ? -10.739 8.271 -5.419 1.00 24.59 218 VAL A CA 1
ATOM 1745 C C . VAL A 1 218 ? -10.690 7.062 -6.371 1.00 24.59 218 VAL A C 1
ATOM 1747 O O . VAL A 1 218 ? -9.670 6.374 -6.390 1.00 24.59 218 VAL A O 1
ATOM 1750 N N . TYR A 1 219 ? -11.765 6.811 -7.129 1.00 30.94 219 TYR A N 1
ATOM 1751 C CA . TYR A 1 219 ? -11.815 5.819 -8.218 1.00 30.94 219 TYR A CA 1
ATOM 1752 C C . TYR A 1 219 ? -11.392 6.427 -9.553 1.00 30.94 219 TYR A C 1
ATOM 1754 O O . TYR A 1 219 ? -11.788 7.590 -9.798 1.00 30.94 219 TYR A O 1
#